Protein 5ONK (pdb70)

Radius of gyration: 15.56 Å; Cα contacts (8 Å, |Δi|>4): 445; chains: 1; bounding box: 35×33×41 Å

Sequence (202 aa):
EDVYQNFEELKNNEDPSDYGVVTKETGSPVLVLAIHGGGIEGGTSEVARELSKEYSMYLFEGLKSAGNSVLHITSTHFDEPRALKMTGNHEYVISSLHGYAEEDQQQIEVGGTDRVRAADLVEKLQHHAGFPAVLLNMDHPHAGVSPNNIANKSKTGLSIQIEMSTGFRKSLFGIFSLKSRAVTQQNERRRFYEFTEVMFRFLKNSYL

Solvent-accessible surface area: 9195 Å² total; per-residue (Å²): 163,32,83,18,96,55,9,102,67,0,112,106,90,22,81,101,81,38,23,16,31,46,65,85,98,68,59,18,69,2,0,0,2,0,1,3,0,1,33,26,20,8,0,0,1,13,1,0,100,19,0,13,134,114,25,0,5,0,0,0,14,0,67,44,131,82,43,15,91,46,0,48,0,43,13,54,80,2,51,0,83,118,0,77,151,11,0,34,71,2,59,44,0,0,3,2,12,9,51,97,60,133,90,75,56,0,39,0,1,1,36,8,71,126,51,0,27,34,0,9,104,88,0,97,168,39,59,6,48,4,77,56,17,91,112,140,80,99,163,6,7,46,34,116,90,10,1,6,15,79,21,127,60,22,64,1,0,16,0,35,0,0,22,9,0,15,97,26,0,11,60,93,68,38,73,184,16,8,52,120,36,47,40,148,62,0,100,91,1,2,72,13,1,30,141,7,1,148,97,19,23,192

Organism: Bacillus subtilis (strain 168) (NCBI:txid224308)

Foldseek 3Di:
DALDQEDVRVVVPDDVVQKDKDWDDDLAQEEEEEAQAQPRAFQSVQLQVVLSVPHIYIHIHGRDPDDSSNVDHAQLRYCDPVLLVVQASHNAYEYEEEDEDQDWEKEKAWDQVVLSVVLQVLCVVLPHHYDYDDDPDPPRHQDCSGSRQSYPHSTYMYIYTYPNNSVVQFPDRHSPGRNPGGDPVSVSVSVSVVVSVVVVRD

InterPro domains:
  IPR008585 Poly-gamma-glutamate hydrolase [PF05908] (55-242)
  IPR038128 Poly-gamma-glutamate hydrolase, zinc-binding motif superfamily [G3DSA:3.40.630.100] (49-252)

Secondary structure (DSSP, 8-state):
--S-SSHHHHHHHS-GGGEEEEEE----SEEEEEEEEETTSTTHHHHHHHHTTTSEEEEEEE--SS-GGGG---GGG---HHHHHHHHT-SEEEEEEEE--SS--EEEESS-HHHHHHHHHHHHHTT--EEE--TTSTT-S--TTSGGG-SSS-EEEEEEEEHHHHHTTBSS-STTTGGG-B-HHHHHHHHHHHHHHHHHT-

B-factor: mean 15.12, std 7.21, range [6.86, 57.54]

Nearest PDB structures (foldseek):
  5onl-assembly1_A  TM=1.003E+00  e=1.291E-43  Bacillus subtilis
  3a9l-assembly1_B  TM=9.552E-01  e=1.243E-21  Bacillus phage phiNIT1
  4zi6-assembly1_D  TM=4.775E-01  e=3.795E-03  Helicobacter pylori 26695
  6vm6-assembly6_F  TM=4.904E-01  e=5.588E+00  Acinetobacter sp. ATCC 27244
  6vm6-assembly4_D  TM=4.587E-01  e=4.922E+00  Acinetobacter sp. ATCC 27244

GO terms:
  GO:0016787 hydrolase activity (F, IDA)

Structure (mmCIF, N/CA/C/O backbone):
data_5ONK
#
_entry.id   5ONK
#
_cell.length_a   38.670
_cell.length_b   46.860
_cell.length_c   100.070
_cell.angle_alpha   90.00
_cell.angle_beta   90.00
_cell.angle_gamma   90.00
#
_symmetry.space_group_name_H-M   'P 21 21 21'
#
loop_
_entity.id
_entity.type
_entity.pdbx_description
1 polymer YndL
2 non-polymer 'ZINC ION'
3 non-polymer 'SULFATE ION'
4 non-polymer 'CITRATE ANION'
5 non-polymer IMIDAZOLE
6 water water
#
loop_
_atom_site.group_PDB
_atom_site.id
_atom_site.type_symbol
_atom_site.label_atom_id
_atom_site.label_alt_id
_atom_site.label_comp_id
_atom_site.label_asym_id
_atom_site.label_entity_id
_atom_site.label_seq_id
_atom_site.pdbx_PDB_ins_code
_atom_site.Cartn_x
_atom_site.Cartn_y
_atom_site.Cartn_z
_atom_site.occupancy
_atom_site.B_iso_or_equiv
_atom_site.auth_seq_id
_atom_site.auth_comp_id
_atom_site.auth_asym_id
_atom_site.auth_atom_id
_atom_site.pdbx_PDB_model_num
ATOM 1 N N . GLU A 1 6 ? -8.598 19.584 -21.270 1.00 35.05 6 GLU A N 1
ATOM 2 C CA . GLU A 1 6 ? -9.830 19.342 -22.096 1.00 32.25 6 GLU A CA 1
ATOM 3 C C . GLU A 1 6 ? -9.813 17.914 -22.703 1.00 28.99 6 GLU A C 1
ATOM 4 O O . GLU A 1 6 ? -8.765 17.393 -23.130 1.00 36.19 6 GLU A O 1
ATOM 6 N N . ASP A 1 7 ? -10.969 17.266 -22.696 1.00 19.82 7 ASP A N 1
ATOM 7 C CA . ASP A 1 7 ? -11.206 15.953 -23.352 1.00 15.70 7 ASP A CA 1
ATOM 8 C C . ASP A 1 7 ? -11.712 16.250 -24.736 1.00 16.09 7 ASP A C 1
ATOM 9 O O . ASP A 1 7 ? -12.397 17.300 -25.033 1.00 18.93 7 ASP A O 1
ATOM 14 N N . VAL A 1 8 ? -11.625 15.347 -25.642 1.00 13.70 8 VAL A N 1
ATOM 15 C CA . VAL A 1 8 ? -12.180 15.545 -26.950 1.00 14.70 8 VAL A CA 1
ATOM 16 C C . VAL A 1 8 ? -13.689 15.463 -26.980 1.00 15.19 8 VAL A C 1
ATOM 17 O O . VAL A 1 8 ? -14.375 16.237 -27.760 1.00 17.44 8 VAL A O 1
ATOM 21 N N . TYR A 1 9 ? -14.299 14.586 -26.193 1.00 12.07 9 TYR A N 1
ATOM 22 C CA . TYR A 1 9 ? -15.715 14.393 -26.117 1.00 12.15 9 TYR A CA 1
ATOM 23 C C . TYR A 1 9 ? -16.293 14.769 -24.809 1.00 11.48 9 TYR A C 1
ATOM 24 O O . TYR A 1 9 ? -15.670 14.498 -23.740 1.00 12.67 9 TYR A O 1
ATOM 33 N N . GLN A 1 10 ? -17.509 15.312 -24.799 1.00 12.13 10 GLN A N 1
ATOM 34 C CA . GLN A 1 10 ? -18.163 15.775 -23.556 1.00 12.54 10 GLN A CA 1
ATOM 35 C C . GLN A 1 10 ? -18.918 14.684 -22.852 1.00 11.61 10 GLN A C 1
ATOM 36 O O . GLN A 1 10 ? -19.227 14.842 -21.644 1.00 12.88 10 GLN A O 1
ATOM 42 N N . ASN A 1 11 ? -19.265 13.633 -23.563 1.00 10.84 11 ASN A N 1
ATOM 43 C CA . ASN A 1 11 ? -20.055 12.553 -22.971 1.00 10.82 11 ASN A CA 1
ATOM 44 C C . ASN A 1 11 ? -19.971 11.348 -23.877 1.00 10.38 11 ASN A C 1
ATOM 45 O O . ASN A 1 11 ? -19.365 11.398 -24.967 1.00 10.83 11 ASN A O 1
ATOM 50 N N . PHE A 1 12 ? -20.479 10.224 -23.427 1.00 9.68 12 PHE A N 1
ATOM 51 C CA . PHE A 1 12 ? -20.342 8.978 -24.152 1.00 10.13 12 PHE A CA 1
ATOM 52 C C . PHE A 1 12 ? -21.062 9.007 -25.483 1.00 10.85 12 PHE A C 1
ATOM 53 O O . PHE A 1 12 ? -20.560 8.443 -26.467 1.00 10.69 12 PHE A O 1
ATOM 61 N N . GLU A 1 13 ? -22.245 9.596 -25.522 1.00 10.64 13 GLU A N 1
ATOM 62 C CA . GLU A 1 13 ? -22.944 9.648 -26.791 1.00 11.62 13 GLU A CA 1
ATOM 63 C C . GLU A 1 13 ? -22.113 10.298 -27.854 1.00 10.95 13 GLU A C 1
ATOM 64 O O . GLU A 1 13 ? -22.124 9.833 -29.001 1.00 12.18 13 GLU A O 1
ATOM 70 N N . GLU A 1 14 ? -21.445 11.361 -27.525 1.00 10.61 14 GLU A N 1
ATOM 71 C CA . GLU A 1 14 ? -20.585 12.037 -28.494 1.00 10.85 14 GLU A CA 1
ATOM 72 C C . GLU A 1 14 ? -19.438 11.149 -28.947 1.00 10.86 14 GLU A C 1
ATOM 73 O O . GLU A 1 14 ? -19.170 11.049 -30.160 1.00 10.84 14 GLU A O 1
ATOM 79 N N . LEU A 1 15 ? -18.779 10.485 -28.003 1.00 10.47 15 LEU A N 1
ATOM 80 C CA . LEU A 1 15 ? -17.686 9.568 -28.367 1.00 9.84 15 LEU A CA 1
ATOM 81 C C . LEU A 1 15 ? -18.246 8.484 -29.304 1.00 9.91 15 LEU A C 1
ATOM 82 O O . LEU A 1 15 ? -17.630 8.228 -30.354 1.00 10.44 15 LEU A O 1
ATOM 87 N N . LYS A 1 16 ? -19.366 7.923 -28.988 1.00 10.14 16 LYS A N 1
ATOM 88 C CA . LYS A 1 16 ? -19.922 6.870 -29.784 1.00 11.53 16 LYS A CA 1
ATOM 89 C C . LYS A 1 16 ? -20.255 7.284 -31.194 1.00 11.51 16 LYS A C 1
ATOM 90 O O . LYS A 1 16 ? -20.081 6.539 -32.166 1.00 12.29 16 LYS A O 1
ATOM 96 N N . ASN A 1 17 ? -20.738 8.518 -31.346 1.00 12.25 17 ASN A N 1
ATOM 97 C CA . ASN A 1 17 ? -21.046 9.035 -32.662 1.00 12.33 17 ASN A CA 1
ATOM 98 C C . ASN A 1 17 ? -19.871 9.454 -33.417 1.00 12.96 17 ASN A C 1
ATOM 99 O O . ASN A 1 17 ? -20.051 9.715 -34.693 1.00 16.09 17 ASN A O 1
ATOM 104 N N . ASN A 1 18 ? -18.701 9.581 -32.896 1.00 12.03 18 ASN A N 1
ATOM 105 C CA . ASN A 1 18 ? -17.496 10.008 -33.572 1.00 13.05 18 ASN A CA 1
ATOM 106 C C . ASN A 1 18 ? -16.465 8.884 -33.859 1.00 13.66 18 ASN A C 1
ATOM 107 O O . ASN A 1 18 ? -15.460 9.182 -34.518 1.00 16.93 18 ASN A O 1
ATOM 112 N N . GLU A 1 19 ? -16.494 7.844 -33.093 1.00 11.53 19 GLU A N 1
ATOM 113 C CA . GLU A 1 19 ? -15.465 6.797 -33.113 1.00 11.64 19 GLU A CA 1
ATOM 114 C C . GLU A 1 19 ? -16.009 5.505 -33.644 1.00 11.97 19 GLU A C 1
ATOM 115 O O . GLU A 1 19 ? -17.129 5.160 -33.422 1.00 12.86 19 GLU A O 1
ATOM 121 N N . ASP A 1 20 ? -15.148 4.791 -34.363 1.00 11.54 20 ASP A N 1
ATOM 122 C CA . ASP A 1 20 ? -15.515 3.439 -34.832 1.00 13.71 20 ASP A CA 1
ATOM 123 C C . ASP A 1 20 ? -15.690 2.515 -33.619 1.00 12.03 20 ASP A C 1
ATOM 124 O O . ASP A 1 20 ? -14.851 2.539 -32.689 1.00 11.67 20 ASP A O 1
ATOM 129 N N . PRO A 1 21 ? -16.781 1.776 -33.551 1.00 12.33 21 PRO A N 1
ATOM 130 C CA . PRO A 1 21 ? -16.938 0.928 -32.388 1.00 13.44 21 PRO A CA 1
ATOM 131 C C . PRO A 1 21 ? -15.890 -0.117 -32.160 1.00 13.42 21 PRO A C 1
ATOM 132 O O . PRO A 1 21 ? -15.775 -0.621 -30.991 1.00 14.73 21 PRO A O 1
ATOM 136 N N . SER A 1 22 ? -15.126 -0.483 -33.124 1.00 12.76 22 SER A N 1
ATOM 137 C CA . SER A 1 22 ? -14.020 -1.359 -32.900 1.00 13.46 22 SER A CA 1
ATOM 138 C C . SER A 1 22 ? -12.807 -0.718 -32.179 1.00 11.88 22 SER A C 1
ATOM 139 O O . SER A 1 22 ? -11.925 -1.446 -31.723 1.00 13.92 22 SER A O 1
ATOM 142 N N . ASP A 1 23 ? -12.814 0.616 -32.017 1.00 11.52 23 ASP A N 1
ATOM 143 C CA . ASP A 1 23 ? -11.747 1.345 -31.360 1.00 10.87 23 ASP A CA 1
ATOM 144 C C . ASP A 1 23 ? -11.901 1.459 -29.822 1.00 9.46 23 ASP A C 1
ATOM 145 O O . ASP A 1 23 ? -10.999 2.012 -29.229 1.00 10.07 23 ASP A O 1
ATOM 150 N N . TYR A 1 24 ? -12.961 0.947 -29.272 1.00 9.27 24 TYR A N 1
ATOM 151 C CA . TYR A 1 24 ? -13.168 0.949 -27.817 1.00 8.87 24 TYR A CA 1
ATOM 152 C C . TYR A 1 24 ? -13.991 -0.207 -27.437 1.00 9.84 24 TYR A C 1
ATOM 153 O O . TYR A 1 24 ? -14.703 -0.808 -28.278 1.00 10.92 24 TYR A O 1
ATOM 162 N N . GLY A 1 25 ? -14.000 -0.568 -26.137 1.00 9.19 25 GLY A N 1
ATOM 163 C CA . GLY A 1 25 ? -14.839 -1.664 -25.693 1.00 10.71 25 GLY A CA 1
ATOM 164 C C . GLY A 1 25 ? -15.365 -1.413 -24.306 1.00 8.63 25 GLY A C 1
ATOM 165 O O . GLY A 1 25 ? -14.581 -0.986 -23.434 1.00 10.99 25 GLY A O 1
ATOM 166 N N . VAL A 1 26 ? -16.592 -1.772 -24.071 1.00 9.07 26 VAL A N 1
ATOM 167 C CA . VAL A 1 26 ? -17.207 -1.786 -22.745 1.00 8.99 26 VAL A CA 1
ATOM 168 C C . VAL A 1 26 ? -17.287 -3.164 -22.247 1.00 9.28 26 VAL A C 1
ATOM 169 O O . VAL A 1 26 ? -17.804 -4.053 -23.038 1.00 10.85 26 VAL A O 1
ATOM 173 N N . VAL A 1 27 ? -16.785 -3.495 -21.087 1.00 8.17 27 VAL A N 1
ATOM 174 C CA . VAL A 1 27 ? -16.720 -4.824 -20.557 1.00 9.61 27 VAL A CA 1
ATOM 175 C C . VAL A 1 27 ? -17.262 -4.799 -19.180 1.00 9.35 27 VAL A C 1
ATOM 176 O O . VAL A 1 27 ? -16.842 -4.015 -18.312 1.00 11.10 27 VAL A O 1
ATOM 180 N N . THR A 1 28 ? -18.181 -5.728 -18.865 1.00 9.88 28 THR A N 1
ATOM 181 C CA . THR A 1 28 ? -18.771 -5.797 -17.544 1.00 10.45 28 THR A CA 1
ATOM 182 C C . THR A 1 28 ? -18.661 -7.157 -16.933 1.00 9.87 28 THR A C 1
ATOM 183 O O . THR A 1 28 ? -18.667 -8.174 -17.692 1.00 11.40 28 THR A O 1
ATOM 187 N N . LYS A 1 29 ? -18.626 -7.265 -15.606 1.00 9.28 29 LYS A N 1
ATOM 188 C CA . LYS A 1 29 ? -18.794 -8.544 -14.894 1.00 9.84 29 LYS A CA 1
ATOM 189 C C . LYS A 1 29 ? -19.646 -8.223 -13.729 1.00 10.03 29 LYS A C 1
ATOM 190 O O . LYS A 1 29 ? -19.268 -7.432 -12.822 1.00 11.25 29 LYS A O 1
ATOM 196 N N . GLU A 1 30 ? -20.870 -8.754 -13.695 1.00 12.09 30 GLU A N 1
ATOM 197 C CA . GLU A 1 30 ? -21.846 -8.534 -12.624 1.00 13.25 30 GLU A CA 1
ATOM 198 C C . GLU A 1 30 ? -21.979 -9.729 -11.787 1.00 15.00 30 GLU A C 1
ATOM 199 O O . GLU A 1 30 ? -22.417 -10.817 -12.319 1.00 16.54 30 GLU A O 1
ATOM 205 N N . THR A 1 31 ? -21.589 -9.650 -10.544 1.00 15.65 31 THR A N 1
ATOM 206 C CA . THR A 1 31 ? -21.617 -10.800 -9.581 1.00 16.39 31 THR A CA 1
ATOM 207 C C . THR A 1 31 ? -22.461 -10.575 -8.380 1.00 18.73 31 THR A C 1
ATOM 208 O O . THR A 1 31 ? -22.520 -11.519 -7.504 1.00 21.78 31 THR A O 1
ATOM 212 N N . GLY A 1 32 ? -23.050 -9.430 -8.235 1.00 17.33 32 GLY A N 1
ATOM 213 C CA . GLY A 1 32 ? -23.773 -9.140 -6.997 1.00 19.73 32 GLY A CA 1
ATOM 214 C C . GLY A 1 32 ? -22.910 -8.789 -5.797 1.00 20.90 32 GLY A C 1
ATOM 215 O O . GLY A 1 32 ? -23.480 -8.471 -4.761 1.00 22.40 32 GLY A O 1
ATOM 216 N N . SER A 1 33 ? -21.576 -8.708 -5.906 1.00 17.42 33 SER A N 1
ATOM 217 C CA . SER A 1 33 ? -20.742 -8.197 -4.818 1.00 17.46 33 SER A CA 1
ATOM 218 C C . SER A 1 33 ? -21.119 -6.788 -4.409 1.00 15.81 33 SER A C 1
ATOM 219 O O . SER A 1 33 ? -21.339 -5.968 -5.290 1.00 15.82 33 SER A O 1
ATOM 222 N N . PRO A 1 34 ? -21.045 -6.396 -3.155 1.00 15.18 34 PRO A N 1
ATOM 223 C CA . PRO A 1 34 ? -21.355 -4.984 -2.815 1.00 15.00 34 PRO A CA 1
ATOM 224 C C . PRO A 1 34 ? -20.366 -4.050 -3.551 1.00 13.13 34 PRO A C 1
ATOM 225 O O . PRO A 1 34 ? -20.768 -2.950 -3.946 1.00 14.02 34 PRO A O 1
ATOM 229 N N . VAL A 1 35 ? -19.119 -4.390 -3.627 1.00 12.83 35 VAL A N 1
ATOM 230 C CA . VAL A 1 35 ? -18.116 -3.570 -4.263 1.00 13.39 35 VAL A CA 1
ATOM 231 C C . VAL A 1 35 ? -18.013 -3.720 -5.787 1.00 11.56 35 VAL A C 1
ATOM 232 O O . VAL A 1 35 ? -18.128 -4.867 -6.279 1.00 13.45 35 VAL A O 1
ATOM 236 N N . LEU A 1 36 ? -17.920 -2.584 -6.482 1.00 10.37 36 LEU A N 1
ATOM 237 C CA . LEU A 1 36 ? -17.675 -2.542 -7.921 1.00 9.38 36 LEU A CA 1
ATOM 238 C C . LEU A 1 36 ? -16.260 -2.000 -8.147 1.00 8.52 36 LEU A C 1
ATOM 239 O O . LEU A 1 36 ? -15.939 -0.923 -7.600 1.00 9.70 36 LEU A O 1
ATOM 244 N N . VAL A 1 37 ? -15.495 -2.662 -8.964 1.00 8.33 37 VAL A N 1
ATOM 245 C CA . VAL A 1 37 ? -14.226 -2.175 -9.478 1.00 8.60 37 VAL A CA 1
ATOM 246 C C . VAL A 1 37 ? -14.458 -1.477 -10.792 1.00 7.89 37 VAL A C 1
ATOM 247 O O . VAL A 1 37 ? -15.019 -2.104 -11.743 1.00 9.29 37 VAL A O 1
ATOM 251 N N . LEU A 1 38 ? -14.105 -0.230 -10.890 1.00 7.93 38 LEU A N 1
ATOM 252 C CA . LEU A 1 38 ? -14.405 0.638 -12.049 1.00 9.09 38 LEU A CA 1
ATOM 253 C C . LEU A 1 38 ? -13.174 1.095 -12.685 1.00 8.94 38 LEU A C 1
ATOM 254 O O . LEU A 1 38 ? -12.290 1.677 -11.998 1.00 12.59 38 LEU A O 1
ATOM 259 N N . ALA A 1 39 ? -13.027 0.915 -13.989 1.00 8.59 39 ALA A N 1
ATOM 260 C CA . ALA A 1 39 ? -11.828 1.378 -14.757 1.00 9.21 39 ALA A CA 1
ATOM 261 C C . ALA A 1 39 ? -12.384 1.983 -16.017 1.00 7.47 39 ALA A C 1
ATOM 262 O O . ALA A 1 39 ? -12.632 1.274 -17.029 1.00 9.15 39 ALA A O 1
ATOM 264 N N . ILE A 1 40 ? -12.606 3.287 -16.037 1.00 7.24 40 ILE A N 1
ATOM 265 C CA . ILE A 1 40 ? -13.216 3.991 -17.158 1.00 7.23 40 ILE A CA 1
ATOM 266 C C . ILE A 1 40 ? -12.244 4.453 -18.219 1.00 6.86 40 ILE A C 1
ATOM 267 O O . ILE A 1 40 ? -12.630 4.956 -19.265 1.00 7.47 40 ILE A O 1
ATOM 272 N N . HIS A 1 41 ? -10.953 4.285 -17.904 1.00 7.39 41 HIS A N 1
ATOM 273 C CA . HIS A 1 41 ? -9.822 4.709 -18.766 1.00 7.66 41 HIS A CA 1
ATOM 274 C C . HIS A 1 41 ? -8.896 3.561 -19.029 1.00 7.33 41 HIS A C 1
ATOM 275 O O . HIS A 1 41 ? -7.668 3.693 -18.960 1.00 7.91 41 HIS A O 1
ATOM 282 N N . GLY A 1 42 ? -9.462 2.421 -19.358 1.00 7.68 42 GLY A N 1
ATOM 283 C CA . GLY A 1 42 ? -8.662 1.240 -19.661 1.00 8.14 42 GLY A CA 1
ATOM 284 C C . GLY A 1 42 ? -8.114 1.265 -21.058 1.00 7.63 42 GLY A C 1
ATOM 285 O O . GLY A 1 42 ? -8.080 2.172 -21.808 1.00 8.36 42 GLY A O 1
ATOM 286 N N . GLY A 1 43 ? -7.581 0.044 -21.387 1.00 8.94 43 GLY A N 1
ATOM 287 C CA . GLY A 1 43 ? -6.880 -0.148 -22.655 1.00 9.21 43 GLY A CA 1
ATOM 288 C C . GLY A 1 43 ? -5.697 0.793 -22.744 1.00 9.49 43 GLY A C 1
ATOM 289 O O . GLY A 1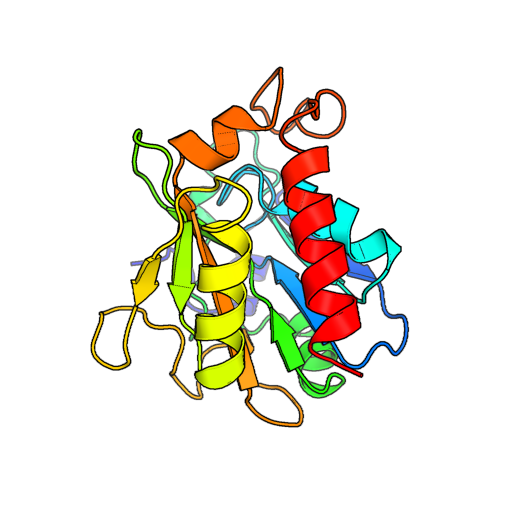 43 ? -4.953 0.978 -21.753 1.00 10.77 43 GLY A O 1
ATOM 290 N N . GLY A 1 44 ? -5.520 1.458 -23.865 1.00 9.57 44 GLY A N 1
ATOM 291 C CA . GLY A 1 44 ? -4.480 2.331 -24.066 1.00 10.50 44 GLY A CA 1
ATOM 292 C C . GLY A 1 44 ? -4.662 3.724 -23.523 1.00 10.17 44 GLY A C 1
ATOM 293 O O . GLY A 1 44 ? -3.824 4.601 -23.736 1.00 11.86 44 GLY A O 1
ATOM 294 N N . ILE A 1 45 ? -5.795 4.032 -22.855 1.00 8.75 45 ILE A N 1
ATOM 295 C CA . ILE A 1 45 ? -6.002 5.318 -22.275 1.00 8.64 45 ILE A CA 1
ATOM 296 C C . ILE A 1 45 ? -5.092 5.497 -21.065 1.00 8.43 45 ILE A C 1
ATOM 297 O O . ILE A 1 45 ? -4.197 6.411 -21.097 1.00 10.94 45 ILE A O 1
ATOM 302 N N . GLU A 1 46 ? -5.253 4.707 -20.045 1.00 8.31 46 GLU A N 1
ATOM 303 C CA . GLU A 1 46 ? -4.343 4.644 -18.861 1.00 8.40 46 GLU A CA 1
ATOM 304 C C . GLU A 1 46 ? -3.923 3.230 -18.728 1.00 7.92 46 GLU A C 1
ATOM 305 O O . GLU A 1 46 ? -4.505 2.380 -18.077 1.00 8.75 46 GLU A O 1
ATOM 311 N N . GLY A 1 47 ? -2.787 2.934 -19.414 1.00 8.65 47 GLY A N 1
ATOM 312 C CA . GLY A 1 47 ? -2.323 1.554 -19.582 1.00 9.23 47 GLY A CA 1
ATOM 313 C C . GLY A 1 47 ? -2.069 0.842 -18.304 1.00 8.87 47 GLY A C 1
ATOM 314 O O . GLY A 1 47 ? -1.401 1.398 -17.363 1.00 9.11 47 GLY A O 1
ATOM 315 N N . GLY A 1 48 ? -2.540 -0.385 -18.147 1.00 8.80 48 GLY A N 1
ATOM 316 C CA . GLY A 1 48 ? -2.416 -1.171 -17.010 1.00 9.10 48 GLY A CA 1
ATOM 317 C C . GLY A 1 48 ? -3.664 -1.252 -16.140 1.00 8.28 48 GLY A C 1
ATOM 318 O O . GLY A 1 48 ? -3.865 -2.154 -15.401 1.00 9.27 48 GLY A O 1
ATOM 319 N N . THR A 1 49 ? -4.537 -0.216 -16.319 1.00 8.61 49 THR A N 1
ATOM 320 C CA . THR A 1 49 ? -5.768 -0.255 -15.540 1.00 8.29 49 THR A CA 1
ATOM 321 C C . THR A 1 49 ? -6.721 -1.371 -16.020 1.00 8.67 49 THR A C 1
ATOM 322 O O . THR A 1 49 ? -7.373 -1.929 -15.155 1.00 9.19 49 THR A O 1
ATOM 326 N N . SER A 1 50 ? -6.696 -1.724 -17.303 1.00 8.94 50 SER A N 1
ATOM 327 C CA . SER A 1 50 ? -7.501 -2.916 -17.721 1.00 9.16 50 SER A CA 1
ATOM 328 C C . SER A 1 50 ? -7.040 -4.202 -17.000 1.00 9.17 50 SER A C 1
ATOM 329 O O . SER A 1 50 ? -7.829 -5.003 -16.584 1.00 10.36 50 SER A O 1
ATOM 332 N N . GLU A 1 51 ? -5.697 -4.357 -16.898 1.00 9.74 51 GLU A N 1
ATOM 333 C CA . GLU A 1 51 ? -5.181 -5.630 -16.320 1.00 9.04 51 GLU A CA 1
ATOM 334 C C . GLU A 1 51 ? -5.429 -5.723 -14.852 1.00 9.04 51 GLU A C 1
ATOM 335 O O . GLU A 1 51 ? -5.821 -6.771 -14.328 1.00 9.77 51 GLU A O 1
ATOM 341 N N . VAL A 1 52 ? -5.290 -4.609 -14.093 1.00 9.54 52 VAL A N 1
ATOM 342 C CA . VAL A 1 52 ? -5.601 -4.605 -12.723 1.00 9.36 52 VAL A CA 1
ATOM 343 C C . VAL A 1 52 ? -7.098 -4.890 -12.499 1.00 9.38 52 VAL A C 1
ATOM 344 O O . VAL A 1 52 ? -7.464 -5.686 -11.670 1.00 10.66 52 VAL A O 1
ATOM 348 N N . ALA A 1 53 ? -7.949 -4.241 -13.260 1.00 9.32 53 ALA A N 1
ATOM 349 C CA . ALA A 1 53 ? -9.403 -4.422 -13.176 1.00 10.23 53 ALA A CA 1
ATOM 350 C C . ALA A 1 53 ? -9.750 -5.908 -13.431 1.00 9.80 53 ALA A C 1
ATOM 351 O O . ALA A 1 53 ? -10.551 -6.497 -12.702 1.00 10.58 53 ALA A O 1
ATOM 353 N N . ARG A 1 54 ? -9.227 -6.471 -14.507 1.00 10.72 54 ARG A N 1
ATOM 354 C CA . ARG A 1 54 ? -9.550 -7.876 -14.856 1.00 10.96 54 ARG A CA 1
ATOM 355 C C . ARG A 1 54 ? -9.084 -8.806 -13.792 1.00 10.55 54 ARG A C 1
ATOM 356 O O . ARG A 1 54 ? -9.811 -9.781 -13.478 1.00 12.35 54 ARG A O 1
ATOM 364 N N . GLU A 1 55 ? -7.946 -8.591 -13.191 1.00 10.08 55 GLU A N 1
ATOM 365 C CA . GLU A 1 55 ? -7.544 -9.472 -12.133 1.00 10.65 55 GLU A CA 1
ATOM 366 C C . GLU A 1 55 ? -8.461 -9.398 -10.919 1.00 11.34 55 GLU A C 1
ATOM 367 O O . GLU A 1 55 ? -8.937 -10.386 -10.366 1.00 12.24 55 GLU A O 1
ATOM 373 N N . LEU A 1 56 ? -8.826 -8.177 -10.476 1.00 10.84 56 LEU A N 1
ATOM 374 C CA . LEU A 1 56 ? -9.741 -8.004 -9.385 1.00 10.84 56 LEU A CA 1
ATOM 375 C C . LEU A 1 56 ? -11.141 -8.553 -9.667 1.00 10.71 56 LEU A C 1
ATOM 376 O O . LEU A 1 56 ? -11.827 -8.958 -8.722 1.00 11.79 56 LEU A O 1
ATOM 381 N N . SER A 1 57 ? -11.526 -8.575 -10.964 1.00 11.41 57 SER A N 1
ATOM 382 C CA . SER A 1 57 ? -12.830 -9.148 -11.316 1.00 11.15 57 SER A CA 1
ATOM 383 C C . SER A 1 57 ? -12.913 -10.640 -11.019 1.00 12.95 57 SER A C 1
ATOM 384 O O . SER A 1 57 ? -14.023 -11.216 -11.042 1.00 13.80 57 SER A O 1
ATOM 387 N N . LYS A 1 58 ? -11.824 -11.283 -10.672 1.00 13.50 58 LYS A N 1
ATOM 388 C CA . LYS A 1 58 ? -11.904 -12.673 -10.192 1.00 15.11 58 LYS A CA 1
ATOM 389 C C . LYS A 1 58 ? -12.695 -12.769 -8.933 1.00 17.02 58 LYS A C 1
ATOM 390 O O . LYS A 1 58 ? -13.239 -13.917 -8.599 1.00 20.65 58 LYS A O 1
ATOM 396 N N . GLU A 1 59 ? -12.788 -11.749 -8.096 1.00 15.01 59 GLU A N 1
ATOM 397 C CA . GLU A 1 59 ? -13.581 -11.803 -6.910 1.00 16.97 59 GLU A CA 1
ATOM 398 C C . GLU A 1 59 ? -14.663 -10.748 -6.848 1.00 14.42 59 GLU A C 1
ATOM 399 O O . GLU A 1 59 ? -15.550 -10.825 -5.981 1.00 16.73 59 GLU A O 1
ATOM 405 N N . TYR A 1 60 ? -14.656 -9.722 -7.735 1.00 12.58 60 TYR A N 1
ATOM 406 C CA . TYR A 1 60 ? -15.569 -8.590 -7.614 1.00 12.25 60 TYR A CA 1
ATOM 407 C C . TYR A 1 60 ? -16.168 -8.214 -8.932 1.00 10.46 60 TYR A C 1
ATOM 408 O O . TYR A 1 60 ? -15.602 -8.459 -10.000 1.00 11.86 60 TYR A O 1
ATOM 417 N N . SER A 1 61 ? -17.350 -7.630 -8.877 1.00 11.10 61 SER A N 1
ATOM 418 C CA . SER A 1 61 ? -17.953 -7.015 -10.060 1.00 9.87 61 SER A CA 1
ATOM 419 C C . SER A 1 61 ? -17.029 -5.912 -10.637 1.00 9.12 61 SER A C 1
ATOM 420 O O . SER A 1 61 ? -16.271 -5.305 -9.911 1.00 9.65 61 SER A O 1
ATOM 423 N N . MET A 1 62 ? -17.124 -5.802 -11.955 1.00 9.14 62 MET A N 1
ATOM 424 C CA . MET A 1 62 ? -16.210 -4.889 -12.709 1.00 9.09 62 MET A CA 1
ATOM 425 C C . MET A 1 62 ? -16.920 -4.190 -13.791 1.00 8.39 62 MET A C 1
ATOM 426 O O . MET A 1 62 ? -17.747 -4.773 -14.531 1.00 9.15 62 MET A O 1
ATOM 431 N N . TYR A 1 63 ? -16.574 -2.918 -13.977 1.00 8.37 63 TYR A N 1
ATOM 432 C CA . TYR A 1 63 ? -16.908 -2.151 -15.199 1.00 7.89 63 TYR A CA 1
ATOM 433 C C . TYR A 1 63 ? -15.606 -1.663 -15.788 1.00 7.70 63 TYR A C 1
ATOM 434 O O . TYR A 1 63 ? -14.811 -1.031 -15.076 1.00 8.81 63 TYR A O 1
ATOM 443 N N . LEU A 1 64 ? -15.417 -1.926 -17.066 1.00 7.54 64 LEU A N 1
ATOM 444 C CA . LEU A 1 64 ? -14.241 -1.500 -17.778 1.00 8.27 64 LEU A CA 1
ATOM 445 C C . LEU A 1 64 ? -14.586 -0.819 -19.075 1.00 7.91 64 LEU A C 1
ATOM 446 O O . LEU A 1 64 ? -15.416 -1.362 -19.857 1.00 9.82 64 LEU A O 1
ATOM 451 N N . PHE A 1 65 ? -14.066 0.376 -19.352 1.00 7.25 65 PHE A N 1
ATOM 452 C CA . PHE A 1 65 ? -14.140 1.011 -20.668 1.00 7.81 65 PHE A CA 1
ATOM 453 C C . PHE A 1 65 ? -12.723 1.062 -21.157 1.00 7.86 65 PHE A C 1
ATOM 454 O O . PHE A 1 65 ? -11.853 1.628 -20.471 1.00 9.20 65 PHE A O 1
ATOM 462 N N . GLU A 1 66 ? -12.454 0.480 -22.319 1.00 7.61 66 GLU A N 1
ATOM 463 C CA . GLU A 1 66 ? -11.089 0.369 -22.820 1.00 9.38 66 GLU A CA 1
ATOM 464 C C . GLU A 1 66 ? -10.886 1.057 -24.148 1.00 8.37 66 GLU A C 1
ATOM 465 O O . GLU A 1 66 ? -11.717 0.881 -25.076 1.00 9.38 66 GLU A O 1
ATOM 471 N N . GLY A 1 67 ? -9.803 1.824 -24.276 1.00 8.25 67 GLY A N 1
ATOM 472 C CA . GLY A 1 67 ? -9.407 2.368 -25.579 1.00 7.88 67 GLY A CA 1
ATOM 473 C C . GLY A 1 67 ? -8.536 1.327 -26.298 1.00 8.96 67 GLY A C 1
ATOM 474 O O . GLY A 1 67 ? -7.567 0.860 -25.769 1.00 9.58 67 GLY A O 1
ATOM 475 N N . LEU A 1 68 ? -8.966 0.997 -27.540 1.00 8.96 68 LEU A N 1
ATOM 476 C CA . LEU A 1 68 ? -8.367 -0.133 -28.287 1.00 9.91 68 LEU A CA 1
ATOM 477 C C . LEU A 1 68 ? -7.714 0.393 -29.536 1.00 11.61 68 LEU A C 1
ATOM 478 O O . LEU A 1 68 ? -7.431 -0.447 -30.465 1.00 13.35 68 LEU A O 1
ATOM 483 N N . LYS A 1 69 ? -7.443 1.638 -29.704 1.00 12.33 69 LYS A N 1
ATOM 484 C CA . LYS A 1 69 ? -6.701 2.161 -30.908 1.00 15.75 69 LYS A CA 1
ATOM 485 C C . LYS A 1 69 ? -5.267 1.765 -30.784 1.00 14.65 69 LYS A C 1
ATOM 486 O O . LYS A 1 69 ? -4.698 1.573 -29.861 1.00 17.35 69 LYS A O 1
ATOM 492 N N . SER A 1 70 ? -4.644 1.597 -32.015 1.00 26.14 70 SER A N 1
ATOM 493 C CA . SER A 1 70 ? -3.151 1.378 -32.132 1.00 29.20 70 SER A CA 1
ATOM 494 C C . SER A 1 70 ? -2.364 2.614 -31.626 1.00 28.20 70 SER A C 1
ATOM 495 O O . SER A 1 70 ? -1.269 2.473 -31.039 1.00 32.03 70 SER A O 1
ATOM 498 N N . ALA A 1 71 ? -3.000 3.781 -31.775 1.00 26.54 71 ALA A N 1
ATOM 499 C CA . ALA A 1 71 ? -2.453 5.096 -31.310 1.00 21.29 71 ALA A CA 1
ATOM 500 C C . ALA A 1 71 ? -3.633 6.090 -31.180 1.00 17.08 71 ALA A C 1
ATOM 501 O O . ALA A 1 71 ? -4.684 5.983 -31.805 1.00 20.18 71 ALA A O 1
ATOM 503 N N . GLY A 1 72 ? -3.408 7.100 -30.363 1.00 16.78 72 GLY A N 1
ATOM 504 C CA . GLY A 1 72 ? -4.336 8.122 -30.192 1.00 15.06 72 GLY A CA 1
ATOM 505 C C . GLY A 1 72 ? -5.471 7.866 -29.190 1.00 11.55 72 GLY A C 1
ATOM 506 O O . GLY A 1 72 ? -6.479 8.481 -29.272 1.00 12.34 72 GLY A O 1
ATOM 507 N N . ASN A 1 73 ? -5.260 6.907 -28.267 1.00 11.45 73 ASN A N 1
ATOM 508 C CA . ASN A 1 73 ? -6.343 6.600 -27.301 1.00 9.99 73 ASN A CA 1
ATOM 509 C C . ASN A 1 73 ? -6.650 7.719 -26.365 1.00 10.35 73 ASN A C 1
ATOM 510 O O . ASN A 1 73 ? -7.710 7.684 -25.722 1.00 9.87 73 ASN A O 1
ATOM 515 N N . SER A 1 74 ? -5.814 8.775 -26.251 1.00 10.53 74 SER A N 1
ATOM 516 C CA . SER A 1 74 ? -6.136 9.892 -25.374 1.00 11.30 74 SER A CA 1
ATOM 517 C C . SER A 1 74 ? -7.429 10.576 -25.760 1.00 11.22 74 SER A C 1
ATOM 518 O O . SER A 1 74 ? -8.086 11.190 -24.934 1.00 11.36 74 SER A O 1
ATOM 521 N N . VAL A 1 75 ? -7.815 10.492 -27.050 1.00 10.71 75 VAL A N 1
ATOM 522 C CA . VAL A 1 75 ? -9.046 11.082 -27.482 1.00 11.99 75 VAL A CA 1
ATOM 523 C C . VAL A 1 75 ? -10.272 10.420 -26.874 1.00 10.15 75 VAL A C 1
ATOM 524 O O . VAL A 1 75 ? -11.353 10.939 -26.894 1.00 10.79 75 VAL A O 1
ATOM 528 N N . LEU A 1 76 ? -10.090 9.176 -26.344 1.00 9.10 76 LEU A N 1
ATOM 529 C CA . LEU A 1 76 ? -11.177 8.413 -25.759 1.00 8.62 76 LEU A CA 1
ATOM 530 C C . LEU A 1 76 ? -11.343 8.626 -24.285 1.00 9.23 76 LEU A C 1
ATOM 531 O O . LEU A 1 76 ? -12.242 8.030 -23.666 1.00 9.67 76 LEU A O 1
ATOM 536 N N . HIS A 1 77 ? -10.498 9.432 -23.674 1.00 9.49 77 HIS A N 1
ATOM 537 C CA . HIS A 1 77 ? -10.617 9.777 -22.251 1.00 8.79 77 HIS A CA 1
ATOM 538 C C . HIS A 1 77 ? -11.780 10.717 -22.011 1.00 8.91 77 HIS A C 1
ATOM 539 O O . HIS A 1 77 ? -11.720 11.871 -22.532 1.00 10.38 77 HIS A O 1
ATOM 546 N N . ILE A 1 78 ? -12.759 10.312 -21.254 1.00 8.82 78 ILE A N 1
ATOM 547 C CA . ILE A 1 78 ? -13.851 11.170 -20.751 1.00 8.93 78 ILE A CA 1
ATOM 548 C C . ILE A 1 78 ? -13.654 11.278 -19.285 1.00 8.90 78 ILE A C 1
ATOM 549 O O . ILE A 1 78 ? -13.707 10.243 -18.576 1.00 8.96 78 ILE A O 1
ATOM 554 N N . THR A 1 79 ? -13.425 12.479 -18.729 1.00 9.43 79 THR A N 1
ATOM 555 C CA . THR A 1 79 ? -13.194 12.653 -17.346 1.00 9.79 79 THR A CA 1
ATOM 556 C C . THR A 1 79 ? -14.364 12.098 -16.521 1.00 8.43 79 THR A C 1
ATOM 557 O O . THR A 1 79 ? -15.475 12.112 -16.954 1.00 8.74 79 THR A O 1
ATOM 561 N N . SER A 1 80 ? -14.046 11.672 -15.277 1.00 8.62 80 SER A N 1
ATOM 562 C CA . SER A 1 80 ? -15.012 10.994 -14.464 1.00 8.40 80 SER A CA 1
ATOM 563 C C . SER A 1 80 ? -16.339 11.725 -14.249 1.00 8.74 80 SER A C 1
ATOM 564 O O . SER A 1 80 ? -17.405 11.111 -14.203 1.00 8.79 80 SER A O 1
ATOM 567 N N . THR A 1 81 ? -16.259 13.076 -14.077 1.00 9.17 81 THR A N 1
ATOM 568 C CA . THR A 1 81 ? -17.480 13.856 -13.851 1.00 8.96 81 THR A CA 1
ATOM 569 C C . THR A 1 81 ? -18.333 14.030 -15.093 1.00 9.99 81 THR A C 1
ATOM 570 O O . THR A 1 81 ? -19.452 14.517 -14.977 1.00 11.46 81 THR A O 1
ATOM 574 N N . HIS A 1 82 ? -17.849 13.590 -16.282 1.00 9.29 82 HIS A N 1
ATOM 575 C CA . HIS A 1 82 ? -18.618 13.572 -17.514 1.00 8.79 82 HIS A CA 1
ATOM 576 C C . HIS A 1 82 ? -18.922 12.169 -17.987 1.00 9.17 82 HIS A C 1
ATOM 577 O O . HIS A 1 82 ? -19.644 11.991 -18.976 1.00 10.84 82 HIS A O 1
ATOM 584 N N . PHE A 1 83 ? -18.366 11.145 -17.353 1.00 9.07 83 PHE A N 1
ATOM 585 C CA . PHE A 1 83 ? -18.475 9.781 -17.892 1.00 8.79 83 PHE A CA 1
ATOM 586 C C . PHE A 1 83 ? -19.829 9.212 -17.579 1.00 8.73 83 PHE A C 1
ATOM 587 O O . PHE A 1 83 ? -20.182 8.955 -16.425 1.00 10.21 83 PHE A O 1
ATOM 595 N N . ASP A 1 84 ? -20.634 8.952 -18.621 1.00 9.43 84 ASP A N 1
ATOM 596 C CA . ASP A 1 84 ? -22.027 8.611 -18.530 1.00 9.12 84 ASP A CA 1
ATOM 597 C C . ASP A 1 84 ? -22.386 7.455 -19.406 1.00 9.40 84 ASP A C 1
ATOM 598 O O . ASP A 1 84 ? -23.582 7.330 -19.795 1.00 10.49 84 ASP A O 1
ATOM 603 N N . GLU A 1 85 ? -21.483 6.589 -19.776 1.00 8.70 85 GLU A N 1
ATOM 604 C CA . GLU A 1 85 ? -21.821 5.464 -20.644 1.00 9.33 85 GLU A CA 1
ATOM 605 C C . GLU A 1 85 ? -22.927 4.680 -19.938 1.00 9.50 85 GLU A C 1
ATOM 606 O O . GLU A 1 85 ? -22.850 4.468 -18.730 1.00 9.34 85 GLU A O 1
ATOM 612 N N . PRO A 1 86 ? -23.970 4.231 -20.671 1.00 9.42 86 PRO A N 1
ATOM 613 C CA . PRO A 1 86 ? -25.130 3.662 -19.983 1.00 10.04 86 PRO A CA 1
ATOM 614 C C . PRO A 1 86 ? -24.877 2.420 -19.155 1.00 9.93 86 PRO A C 1
ATOM 615 O O . PRO A 1 86 ? -25.457 2.327 -18.049 1.00 10.32 86 PRO A O 1
ATOM 619 N N . ARG A 1 87 ? -24.009 1.540 -19.538 1.00 9.22 87 ARG A N 1
ATOM 620 C CA . ARG A 1 87 ? -23.746 0.380 -18.745 1.00 10.07 87 ARG A CA 1
ATOM 621 C C . ARG A 1 87 ? -23.015 0.751 -17.447 1.00 9.64 87 ARG A C 1
ATOM 622 O O . ARG A 1 87 ? -23.232 0.116 -16.421 1.00 10.23 87 ARG A O 1
ATOM 630 N N . ALA A 1 88 ? -22.182 1.803 -17.473 1.00 8.69 88 ALA A N 1
ATOM 631 C CA . ALA A 1 88 ? -21.553 2.317 -16.265 1.00 8.69 88 ALA A CA 1
ATOM 632 C C . ALA A 1 88 ? -22.550 2.913 -15.315 1.00 9.36 88 ALA A C 1
ATOM 633 O O . ALA A 1 88 ? -22.448 2.736 -14.081 1.00 8.78 88 ALA A O 1
ATOM 635 N N . LEU A 1 89 ? -23.505 3.665 -15.857 1.00 8.67 89 LEU A N 1
ATOM 636 C CA . LEU A 1 89 ? -24.547 4.237 -14.960 1.00 9.64 89 LEU A CA 1
ATOM 637 C C . LEU A 1 89 ? -25.302 3.070 -14.305 1.00 9.89 89 LEU A C 1
ATOM 638 O O . LEU A 1 89 ? -25.632 3.159 -13.090 1.00 9.81 89 LEU A O 1
ATOM 643 N N . LYS A 1 90 ? -25.618 2.073 -15.069 1.00 9.57 90 LYS A N 1
ATOM 644 C CA . LYS A 1 90 ? -26.345 0.924 -14.493 1.00 10.08 90 LYS A CA 1
ATOM 645 C C . LYS A 1 90 ? -25.551 0.258 -13.437 1.00 9.79 90 LYS A C 1
ATOM 646 O O . LYS A 1 90 ? -26.043 0.038 -12.287 1.00 10.94 90 LYS A O 1
ATOM 652 N N . MET A 1 91 ? -24.304 -0.145 -13.718 1.00 9.66 91 MET A N 1
ATOM 653 C CA . MET A 1 91 ? -23.508 -0.868 -12.763 1.00 9.79 91 MET A CA 1
ATOM 654 C C . MET A 1 91 ? -23.192 -0.111 -11.513 1.00 8.61 91 MET A C 1
ATOM 655 O O . MET A 1 91 ? -23.338 -0.656 -10.413 1.00 10.35 91 MET A O 1
ATOM 660 N N . THR A 1 92 ? -22.845 1.184 -11.617 1.00 8.09 92 THR A N 1
ATOM 661 C CA . THR A 1 92 ? -22.566 1.943 -10.436 1.00 8.61 92 THR A CA 1
ATOM 662 C C . THR A 1 92 ? -23.769 2.011 -9.519 1.00 8.52 92 THR A C 1
ATOM 663 O O . THR A 1 92 ? -23.661 1.776 -8.306 1.00 8.80 92 THR A O 1
ATOM 667 N N . GLY A 1 93 ? -24.960 2.262 -10.080 1.00 8.29 93 GLY A N 1
ATOM 668 C CA . GLY A 1 93 ? -26.136 2.381 -9.242 1.00 8.84 93 GLY A CA 1
ATOM 669 C C . GLY A 1 93 ? -26.523 1.081 -8.594 1.00 9.44 93 GLY A C 1
ATOM 670 O O . GLY A 1 93 ? -27.247 1.040 -7.568 1.00 10.18 93 GLY A O 1
ATOM 671 N N . ASN A 1 94 ? -26.130 -0.038 -9.190 1.00 9.23 94 ASN A N 1
ATOM 672 C CA . ASN A 1 94 ? -26.414 -1.395 -8.667 1.00 9.91 94 ASN A CA 1
ATOM 673 C C . ASN A 1 94 ? -25.474 -1.846 -7.619 1.00 10.67 94 ASN A C 1
ATOM 674 O O . ASN A 1 94 ? -25.609 -2.990 -7.111 1.00 15.19 94 ASN A O 1
ATOM 679 N N . HIS A 1 95 ? -24.459 -1.071 -7.221 1.00 9.39 95 HIS A N 1
ATOM 680 C CA . HIS A 1 95 ? -23.497 -1.459 -6.253 1.00 9.84 95 HIS A CA 1
ATOM 681 C C . HIS A 1 95 ? -23.470 -0.505 -5.088 1.00 9.61 95 HIS A C 1
ATOM 682 O O . HIS A 1 95 ? -23.836 0.630 -5.166 1.00 10.38 95 HIS A O 1
ATOM 689 N N . GLU A 1 96 ? -23.009 -1.076 -3.954 1.00 10.88 96 GLU A N 1
ATOM 690 C CA . GLU A 1 96 ? -22.926 -0.330 -2.721 1.00 10.74 96 GLU A CA 1
ATOM 691 C C . GLU A 1 96 ? -21.728 0.653 -2.678 1.00 10.12 96 GLU A C 1
ATOM 692 O O . GLU A 1 96 ? -21.868 1.767 -2.208 1.00 11.99 96 GLU A O 1
ATOM 698 N N . TYR A 1 97 ? -20.584 0.156 -3.141 1.00 10.00 97 TYR A N 1
ATOM 699 C CA . TYR A 1 97 ? -19.342 0.881 -3.011 1.00 10.79 97 TYR A CA 1
ATOM 700 C C . TYR A 1 97 ? -18.575 0.776 -4.335 1.00 9.80 97 TYR A C 1
ATOM 701 O O . TYR A 1 97 ? -18.777 -0.204 -5.068 1.00 10.45 97 TYR A O 1
ATOM 710 N N . VAL A 1 98 ? -17.661 1.677 -4.592 1.00 9.11 98 VAL A N 1
ATOM 711 C CA . VAL A 1 98 ? -16.884 1.689 -5.829 1.00 8.89 98 VAL A CA 1
ATOM 712 C C . VAL A 1 98 ? -15.420 1.939 -5.522 1.00 9.01 98 VAL A C 1
ATOM 713 O O . VAL A 1 98 ? -15.090 2.847 -4.745 1.00 10.13 98 VAL A O 1
ATOM 717 N N . ILE A 1 99 ? -14.559 1.183 -6.197 1.00 8.73 99 ILE A N 1
ATOM 718 C CA . ILE A 1 99 ? -13.097 1.462 -6.231 1.00 9.76 99 ILE A CA 1
ATOM 719 C C . ILE A 1 99 ? -12.787 1.831 -7.669 1.00 8.28 99 ILE A C 1
ATOM 720 O O . ILE A 1 99 ? -13.035 0.968 -8.581 1.00 9.67 99 ILE A O 1
ATOM 725 N N A SER A 1 100 ? -12.300 2.999 -7.934 0.45 8.31 100 SER A N 1
ATOM 726 N N B SER A 1 100 ? -12.218 2.983 -7.948 0.55 8.09 100 SER A N 1
ATOM 727 C CA A SER A 1 100 ? -11.909 3.315 -9.254 0.45 8.05 100 SER A CA 1
ATOM 728 C CA B SER A 1 100 ? -12.082 3.515 -9.316 0.55 7.67 100 SER A CA 1
ATOM 729 C C A SER A 1 100 ? -10.403 3.227 -9.454 0.45 7.97 100 SER A C 1
ATOM 730 C C B SER A 1 100 ? -10.558 3.654 -9.664 0.55 7.65 100 SER A C 1
ATOM 731 O O A SER A 1 100 ? -9.587 3.458 -8.524 0.45 7.83 100 SER A O 1
ATOM 732 O O B SER A 1 100 ? -9.837 4.332 -8.908 0.55 8.09 100 SER A O 1
ATOM 737 N N . LEU A 1 101 ? -10.082 2.917 -10.694 1.00 7.74 101 LEU A N 1
ATOM 738 C CA . LEU A 1 101 ? -8.680 2.767 -11.064 1.00 7.82 101 LEU A CA 1
ATOM 739 C C . LEU A 1 101 ? -8.341 3.715 -12.159 1.00 7.49 101 LEU A C 1
ATOM 740 O O . LEU A 1 101 ? -9.007 3.783 -13.240 1.00 8.19 101 LEU A O 1
ATOM 745 N N . HIS A 1 102 ? -7.217 4.455 -12.000 1.00 7.72 102 HIS A N 1
ATOM 746 C CA . HIS A 1 102 ? -6.758 5.427 -12.911 1.00 8.13 102 HIS A CA 1
ATOM 747 C C . HIS A 1 102 ? -5.224 5.385 -13.017 1.00 7.82 102 HIS A C 1
ATOM 748 O O . HIS A 1 102 ? -4.540 4.838 -12.141 1.00 8.40 102 HIS A O 1
ATOM 755 N N . GLY A 1 103 ? -4.743 5.973 -14.084 1.00 8.21 103 GLY A N 1
ATOM 756 C CA . GLY A 1 103 ? -3.295 6.225 -14.231 1.00 8.62 103 GLY A CA 1
ATOM 757 C C . GLY A 1 103 ? -3.073 7.673 -14.465 1.00 9.62 103 GLY A C 1
ATOM 758 O O . GLY A 1 103 ? -3.832 8.364 -15.123 1.00 10.42 103 GLY A O 1
ATOM 759 N N . TYR A 1 104 ? -1.882 8.150 -14.007 1.00 9.54 104 TYR A N 1
ATOM 760 C CA . TYR A 1 104 ? -1.408 9.525 -14.303 1.00 10.33 104 TYR A CA 1
ATOM 761 C C . TYR A 1 104 ? 0.076 9.469 -14.641 1.00 9.97 104 TYR A C 1
ATOM 762 O O . TYR A 1 104 ? 0.767 8.513 -14.368 1.00 10.05 104 TYR A O 1
ATOM 771 N N . ALA A 1 105 ? 0.469 10.549 -15.290 1.00 11.02 105 ALA A N 1
ATOM 772 C CA . ALA A 1 105 ? 1.840 10.640 -15.879 1.00 12.59 105 ALA A CA 1
ATOM 773 C C . ALA A 1 105 ? 2.879 11.074 -14.824 1.00 12.01 105 ALA A C 1
ATOM 774 O O . ALA A 1 105 ? 2.815 12.170 -14.271 1.00 13.68 105 ALA A O 1
ATOM 776 N N . GLU A 1 106 ? 3.793 10.146 -14.533 1.00 12.05 106 GLU A N 1
ATOM 777 C CA . GLU A 1 106 ? 4.857 10.375 -13.548 1.00 12.49 106 GLU A CA 1
ATOM 778 C C . GLU A 1 106 ? 5.744 9.148 -13.665 1.00 12.11 106 GLU A C 1
ATOM 779 O O . GLU A 1 106 ? 5.312 7.996 -13.525 1.00 11.86 106 GLU A O 1
ATOM 785 N N . GLU A 1 107 ? 7.088 9.369 -13.782 1.00 12.23 107 GLU A N 1
ATOM 786 C CA . GLU A 1 107 ? 8.051 8.257 -13.892 1.00 12.14 107 GLU A CA 1
ATOM 787 C C . GLU A 1 107 ? 8.385 7.615 -12.587 1.00 10.81 107 GLU A C 1
ATOM 788 O O . GLU A 1 107 ? 8.675 6.417 -12.559 1.00 11.64 107 GLU A O 1
ATOM 794 N N . ASP A 1 108 ? 8.347 8.336 -11.461 1.00 10.93 108 ASP A N 1
ATOM 795 C CA . ASP A 1 108 ? 8.553 7.726 -10.191 1.00 10.85 108 ASP A CA 1
ATOM 796 C C . ASP A 1 108 ? 7.405 6.732 -9.885 1.00 10.11 108 ASP A C 1
ATOM 797 O O . ASP A 1 108 ? 6.245 6.969 -10.416 1.00 11.21 108 ASP A O 1
ATOM 802 N N . GLN A 1 109 ? 7.599 5.769 -9.082 1.00 10.32 109 GLN A N 1
ATOM 803 C CA . GLN A 1 109 ? 6.517 4.849 -8.659 1.00 10.27 109 GLN A CA 1
ATOM 804 C C . GLN A 1 109 ? 5.756 5.493 -7.546 1.00 10.02 109 GLN A C 1
ATOM 805 O O . GLN A 1 109 ? 6.329 5.785 -6.448 1.00 11.70 109 GLN A O 1
ATOM 811 N N A GLN A 1 110 ? 4.456 5.716 -7.727 0.50 10.30 110 GLN A N 1
ATOM 812 N N B GLN A 1 110 ? 4.453 5.708 -7.724 0.50 10.24 110 GLN A N 1
ATOM 813 C CA A GLN A 1 110 ? 3.608 6.374 -6.707 0.50 10.39 110 GLN A CA 1
ATOM 814 C CA B GLN A 1 110 ? 3.601 6.347 -6.694 0.50 10.27 110 GLN A CA 1
ATOM 815 C C A GLN A 1 110 ? 2.170 5.931 -6.923 0.50 9.83 110 GLN A C 1
ATOM 816 C C B GLN A 1 110 ? 2.170 5.921 -6.921 0.50 9.79 110 GLN A C 1
ATOM 817 O O A GLN A 1 110 ? 1.729 5.692 -8.093 0.50 9.84 110 GLN A O 1
ATOM 818 O O B GLN A 1 110 ? 1.729 5.690 -8.092 0.50 9.84 110 GLN A O 1
ATOM 829 N N . ILE A 1 111 ? 1.421 5.822 -5.837 1.00 9.88 111 ILE A N 1
ATOM 830 C CA . ILE A 1 111 ? -0.017 5.533 -5.857 1.00 9.89 111 ILE A CA 1
ATOM 831 C C . ILE A 1 111 ? -0.681 6.713 -5.071 1.00 10.58 111 ILE A C 1
ATOM 832 O O . ILE A 1 111 ? -0.235 6.969 -3.893 1.00 13.07 111 ILE A O 1
ATOM 837 N N . GLU A 1 112 ? -1.589 7.449 -5.619 1.00 8.93 112 GLU A N 1
ATOM 838 C CA . GLU A 1 112 ? -2.308 8.532 -4.907 1.00 9.63 112 GLU A CA 1
ATOM 839 C C . GLU A 1 112 ? -3.735 8.014 -4.630 1.00 9.47 112 GLU A C 1
ATOM 840 O O . GLU A 1 112 ? -4.460 7.691 -5.641 1.00 9.85 112 GLU A O 1
ATOM 846 N N . VAL A 1 113 ? -4.167 7.985 -3.422 1.00 9.36 113 VAL A N 1
ATOM 847 C CA . VAL A 1 113 ? -5.487 7.468 -3.066 1.00 10.14 113 VAL A CA 1
ATOM 848 C C . VAL A 1 113 ? -6.360 8.568 -2.626 1.00 9.98 113 VAL A C 1
ATOM 849 O O . VAL A 1 113 ? -5.966 9.416 -1.752 1.00 12.19 113 VAL A O 1
ATOM 853 N N . GLY A 1 114 ? -7.576 8.636 -3.159 1.00 9.64 114 GLY A N 1
ATOM 854 C CA . GLY A 1 114 ? -8.565 9.635 -2.747 1.00 11.52 114 GLY A CA 1
ATOM 855 C C . GLY A 1 114 ? -9.962 8.955 -2.718 1.00 8.96 114 GLY A C 1
ATOM 856 O O . GLY A 1 114 ? -10.049 7.853 -2.434 1.00 9.47 114 GLY A O 1
ATOM 857 N N . GLY A 1 115 ? -10.950 9.824 -2.965 1.00 10.46 115 GLY A N 1
ATOM 858 C CA . GLY A 1 115 ? -12.345 9.358 -2.919 1.00 10.45 115 GLY A CA 1
ATOM 859 C C . GLY A 1 115 ? -13.113 9.883 -1.766 1.00 9.74 115 GLY A C 1
ATOM 860 O O . GLY A 1 115 ? -12.628 10.623 -0.885 1.00 11.31 115 GLY A O 1
ATOM 861 N N . THR A 1 116 ? -14.413 9.569 -1.771 1.00 9.53 116 THR A N 1
ATOM 862 C CA . THR A 1 116 ? -15.328 10.016 -0.683 1.00 9.32 116 THR A CA 1
ATOM 863 C C . THR A 1 116 ? -15.262 9.184 0.513 1.00 9.88 116 THR A C 1
ATOM 864 O O . THR A 1 116 ? -15.722 9.664 1.597 1.00 11.67 116 THR A O 1
ATOM 868 N N . ASP A 1 117 ? -14.790 7.967 0.474 1.00 9.38 117 ASP A N 1
ATOM 869 C CA . ASP A 1 117 ? -14.768 7.037 1.594 1.00 9.94 117 ASP A CA 1
ATOM 870 C C . ASP A 1 117 ? -13.466 7.223 2.359 1.00 10.92 117 ASP A C 1
ATOM 871 O O . ASP A 1 117 ? -12.472 6.552 2.195 1.00 11.12 117 ASP A O 1
ATOM 876 N N . ARG A 1 118 ? -13.459 8.265 3.202 1.00 11.01 118 ARG A N 1
ATOM 877 C CA . ARG A 1 118 ? -12.232 8.730 3.830 1.00 11.98 118 ARG A CA 1
ATOM 878 C C . ARG A 1 118 ? -11.651 7.707 4.778 1.00 11.43 118 ARG A C 1
ATO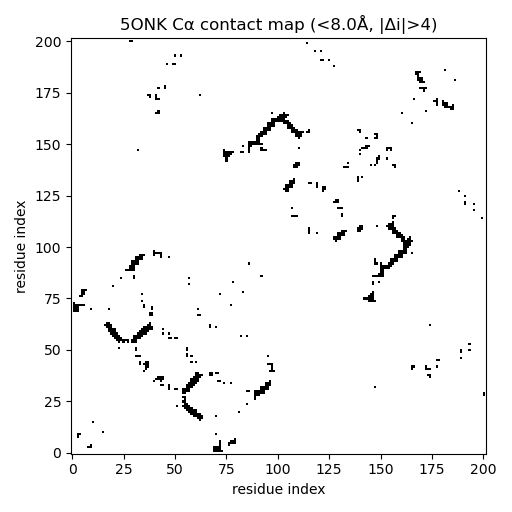M 879 O O . ARG A 1 118 ? -10.422 7.564 4.799 1.00 12.16 118 ARG A O 1
ATOM 887 N N . VAL A 1 119 ? -12.446 7.003 5.538 1.00 12.47 119 VAL A N 1
ATOM 888 C CA . VAL A 1 119 ? -11.933 5.974 6.444 1.00 13.30 119 VAL A CA 1
ATOM 889 C C . VAL A 1 119 ? -11.302 4.845 5.649 1.00 13.10 119 VAL A C 1
ATOM 890 O O . VAL A 1 119 ? -10.199 4.412 5.955 1.00 13.22 119 VAL A O 1
ATOM 894 N N . ARG A 1 120 ? -12.005 4.350 4.623 1.00 11.85 120 ARG A N 1
ATOM 895 C CA . ARG A 1 120 ? -11.438 3.209 3.915 1.00 11.93 120 ARG A CA 1
ATOM 896 C C . ARG A 1 120 ? -10.256 3.649 3.064 1.00 10.80 120 ARG A C 1
ATOM 897 O O . ARG A 1 120 ? -9.300 2.866 2.932 1.00 11.73 120 ARG A O 1
ATOM 905 N N . ALA A 1 121 ? -10.255 4.837 2.495 1.00 10.38 121 ALA A N 1
ATOM 906 C CA . ALA A 1 121 ? -9.125 5.357 1.721 1.00 11.17 121 ALA A CA 1
ATOM 907 C C . ALA A 1 121 ? -7.863 5.371 2.606 1.00 10.57 121 ALA A C 1
ATOM 908 O O . ALA A 1 121 ? -6.771 4.942 2.195 1.00 11.10 121 ALA A O 1
ATOM 910 N N . ALA A 1 122 ? -7.993 5.907 3.836 1.00 10.62 122 ALA A N 1
ATOM 911 C CA . ALA A 1 122 ? -6.813 5.936 4.736 1.00 11.71 122 ALA A CA 1
ATOM 912 C C . ALA A 1 122 ? -6.379 4.541 5.056 1.00 11.14 122 ALA A C 1
ATOM 913 O O . ALA A 1 122 ? -5.130 4.279 5.096 1.00 12.33 122 ALA A O 1
ATOM 915 N N . ASP A 1 123 ? -7.292 3.639 5.346 1.00 11.80 123 ASP A N 1
ATOM 916 C CA . ASP A 1 123 ? -6.936 2.274 5.654 1.00 12.55 123 ASP A CA 1
ATOM 917 C C . ASP A 1 123 ? -6.168 1.648 4.460 1.00 12.28 123 ASP A C 1
ATOM 918 O O . ASP A 1 123 ? -5.190 0.944 4.652 1.00 13.81 123 ASP A O 1
ATOM 923 N N . LEU A 1 124 ? -6.640 1.849 3.244 1.00 11.71 124 LEU A N 1
ATOM 924 C CA . LEU A 1 124 ? -5.966 1.287 2.075 1.00 11.40 124 LEU A CA 1
ATOM 925 C C . LEU A 1 124 ? -4.515 1.827 2.004 1.00 11.53 124 LEU A C 1
ATOM 926 O O . LEU A 1 124 ? -3.593 1.085 1.723 1.00 11.56 124 LEU A O 1
ATOM 931 N N . VAL A 1 125 ? -4.370 3.140 2.159 1.00 10.75 125 VAL A N 1
ATOM 932 C CA . VAL A 1 125 ? -3.031 3.705 2.137 1.00 10.97 125 VAL A CA 1
ATOM 933 C C . VAL A 1 125 ? -2.112 3.039 3.163 1.00 11.47 125 VAL A C 1
ATOM 934 O O . VAL A 1 125 ? -0.956 2.682 2.895 1.00 11.64 125 VAL A O 1
ATOM 938 N N . GLU A 1 126 ? -2.632 2.845 4.368 1.00 12.29 126 GLU A N 1
ATOM 939 C CA . GLU A 1 126 ? -1.823 2.183 5.462 1.00 13.87 126 GLU A CA 1
ATOM 940 C C . GLU A 1 126 ? -1.487 0.786 5.051 1.00 13.59 126 GLU A C 1
ATOM 941 O O . GLU A 1 126 ? -0.319 0.353 5.210 1.00 13.75 126 GLU A O 1
ATOM 947 N N . LYS A 1 127 ? -2.413 0.047 4.517 1.00 13.60 127 LYS A N 1
ATOM 948 C CA . LYS A 1 127 ? -2.153 -1.304 4.141 1.00 13.59 127 LYS A CA 1
ATOM 949 C C . LYS A 1 127 ? -1.121 -1.394 2.989 1.00 13.85 127 LYS A C 1
ATOM 950 O O . LYS A 1 127 ? -0.195 -2.235 3.018 1.00 14.81 127 LYS A O 1
ATOM 956 N N . LEU A 1 128 ? -1.221 -0.508 2.005 1.00 12.53 128 LEU A N 1
ATOM 957 C CA . LEU A 1 128 ? -0.232 -0.453 0.938 1.00 11.86 128 LEU A CA 1
ATOM 958 C C . LEU A 1 128 ? 1.130 -0.080 1.480 1.00 11.37 128 LEU A C 1
ATOM 959 O O . LEU A 1 128 ? 2.134 -0.739 1.121 1.00 11.95 128 LEU A O 1
ATOM 964 N N . GLN A 1 129 ? 1.189 0.951 2.314 1.00 11.37 129 GLN A N 1
ATOM 965 C CA . GLN A 1 129 ? 2.521 1.346 2.857 1.00 12.23 129 GLN A CA 1
ATOM 966 C C . GLN A 1 129 ? 3.101 0.192 3.685 1.00 12.26 129 GLN A C 1
ATOM 967 O O . GLN A 1 129 ? 4.316 -0.058 3.550 1.00 14.08 129 GLN A O 1
ATOM 973 N N A HIS A 1 130 ? 2.320 -0.513 4.489 0.49 14.12 130 HIS A N 1
ATOM 974 N N B HIS A 1 130 ? 2.334 -0.470 4.504 0.51 13.81 130 HIS A N 1
ATOM 975 C CA A HIS A 1 130 ? 2.862 -1.636 5.321 0.49 16.03 130 HIS A CA 1
ATOM 976 C CA B HIS A 1 130 ? 2.893 -1.554 5.331 0.51 15.38 130 HIS A CA 1
ATOM 977 C C A HIS A 1 130 ? 3.344 -2.770 4.472 0.49 16.30 130 HIS A C 1
ATOM 978 C C B HIS A 1 130 ? 3.526 -2.619 4.371 0.51 14.29 130 HIS A C 1
ATOM 979 O O A HIS A 1 130 ? 4.075 -3.592 4.950 0.49 13.31 130 HIS A O 1
ATOM 980 O O B HIS A 1 130 ? 4.616 -3.166 4.641 0.51 14.08 130 HIS A O 1
ATOM 993 N N . ALA A 1 131 ? 2.821 -2.875 3.246 1.00 15.27 131 ALA A N 1
ATOM 994 C CA . ALA A 1 131 ? 3.234 -3.919 2.315 1.00 15.09 131 ALA A CA 1
ATOM 995 C C . ALA A 1 131 ? 4.344 -3.465 1.456 1.00 15.36 131 ALA A C 1
ATOM 996 O O . ALA A 1 131 ? 4.722 -4.205 0.510 1.00 17.86 131 ALA A O 1
ATOM 998 N N . GLY A 1 132 ? 4.864 -2.263 1.571 1.00 14.39 132 GLY A N 1
ATOM 999 C CA . GLY A 1 132 ? 5.951 -1.747 0.868 1.00 14.75 132 GLY A CA 1
ATOM 1000 C C . GLY A 1 132 ? 5.615 -1.109 -0.475 1.00 14.96 132 GLY A C 1
ATOM 1001 O O . GLY A 1 132 ? 6.465 -1.081 -1.366 1.00 19.31 132 GLY A O 1
ATOM 1002 N N . PHE A 1 133 ? 4.371 -0.658 -0.667 1.00 12.43 133 PHE A N 1
ATOM 1003 C CA . PHE A 1 133 ? 3.981 0.027 -1.875 1.00 13.10 133 PHE A CA 1
ATOM 1004 C C . PHE A 1 133 ? 3.926 1.531 -1.667 1.00 12.75 133 PHE A C 1
ATOM 1005 O O . PHE A 1 133 ? 3.573 1.977 -0.502 1.00 13.85 133 PHE A O 1
ATOM 1013 N N . PRO A 1 134 ? 4.230 2.337 -2.621 1.00 11.25 134 PRO A N 1
ATOM 1014 C CA . PRO A 1 134 ? 4.375 3.754 -2.451 1.00 11.21 134 PRO A CA 1
ATOM 1015 C C . PRO A 1 134 ? 3.083 4.618 -2.553 1.00 10.92 134 PRO A C 1
ATOM 1016 O O . PRO A 1 134 ? 2.956 5.635 -3.377 1.00 13.99 134 PRO A O 1
ATOM 1020 N N . ALA A 1 135 ? 2.284 4.522 -1.591 1.00 11.81 135 ALA A N 1
ATOM 1021 C CA . ALA A 1 135 ? 0.926 5.186 -1.598 1.00 10.71 135 ALA A CA 1
ATOM 1022 C C . ALA A 1 135 ? 0.948 6.386 -0.691 1.00 10.37 135 ALA A C 1
ATOM 1023 O O . ALA A 1 135 ? 1.601 6.372 0.386 1.00 11.56 135 ALA A O 1
ATOM 1025 N N . VAL A 1 136 ? 0.177 7.395 -1.059 1.00 10.28 136 VAL A N 1
ATOM 1026 C CA . VAL A 1 136 ? -0.150 8.526 -0.189 1.00 10.00 136 VAL A CA 1
ATOM 1027 C C . VAL A 1 136 ? -1.623 8.796 -0.281 1.00 9.97 136 VAL A C 1
ATOM 1028 O O . VAL A 1 136 ? -2.301 8.529 -1.322 1.00 10.41 136 VAL A O 1
ATOM 1032 N N . LEU A 1 137 ? -2.179 9.334 0.830 1.00 9.43 137 LEU A N 1
AT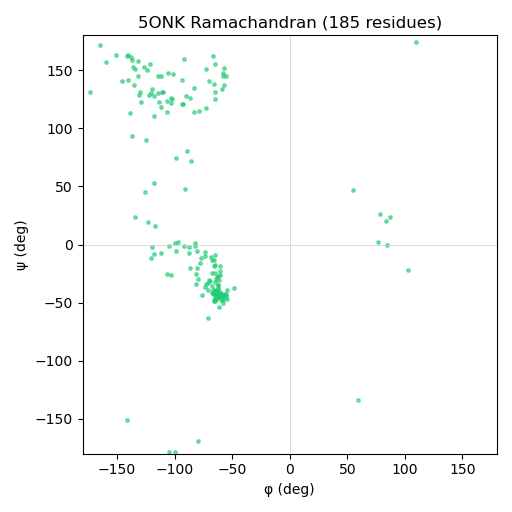OM 1033 C CA . LEU A 1 137 ? -3.590 9.749 0.901 1.00 9.44 137 LEU A CA 1
ATOM 1034 C C . LEU A 1 137 ? -3.684 11.166 0.493 1.00 9.72 137 LEU A C 1
ATOM 1035 O O . LEU A 1 137 ? -3.011 12.067 1.040 1.00 11.54 137 LEU A O 1
ATOM 1040 N N . LEU A 1 138 ? -4.557 11.524 -0.459 1.00 11.59 138 LEU A N 1
ATOM 1041 C CA . LEU A 1 138 ? -4.930 12.888 -0.784 1.00 13.21 138 LEU A CA 1
ATOM 1042 C C . LEU A 1 138 ? -6.144 13.263 -0.035 1.00 11.67 138 LEU A C 1
ATOM 1043 O O . LEU A 1 138 ? -7.053 12.465 0.179 1.00 14.24 138 LEU A O 1
ATOM 1048 N N . ASN A 1 139 ? -6.172 14.504 0.426 1.00 11.22 139 ASN A N 1
ATOM 1049 C CA . ASN A 1 139 ? -7.302 14.972 1.259 1.00 11.01 139 ASN A CA 1
ATOM 1050 C C . ASN A 1 139 ? -8.265 15.768 0.390 1.00 13.81 139 ASN A C 1
ATOM 1051 O O . ASN A 1 139 ? -8.067 15.967 -0.777 1.00 14.09 139 ASN A O 1
ATOM 1056 N N . MET A 1 140 ? -9.308 16.270 1.075 1.00 13.43 140 MET A N 1
ATOM 1057 C CA . MET A 1 140 ? -10.560 16.712 0.443 1.00 16.05 140 MET A CA 1
ATOM 1058 C C . MET A 1 140 ? -10.339 17.857 -0.546 1.00 17.26 140 MET A C 1
ATOM 1059 O O . MET A 1 140 ? -11.140 18.019 -1.560 1.00 18.08 140 MET A O 1
ATOM 1064 N N . ASP A 1 141 ? -9.323 18.755 -0.336 1.00 15.07 141 ASP A N 1
ATOM 1065 C CA . ASP A 1 141 ? -9.155 19.905 -1.094 1.00 15.60 141 ASP A CA 1
ATOM 1066 C C . ASP A 1 141 ? -8.122 19.753 -2.130 1.00 16.75 141 ASP A C 1
ATOM 1067 O O . ASP A 1 141 ? -7.818 20.692 -2.866 1.00 19.39 141 ASP A O 1
ATOM 1072 N N . HIS A 1 142 ? -7.521 18.542 -2.220 1.00 16.43 142 HIS A N 1
ATOM 1073 C CA . HIS A 1 142 ? -6.603 18.305 -3.265 1.00 16.41 142 HIS A CA 1
ATOM 1074 C C . HIS A 1 142 ? -7.369 18.346 -4.598 1.00 17.05 142 HIS A C 1
ATOM 1075 O O . HIS A 1 142 ? -8.435 17.809 -4.689 1.00 17.22 142 HIS A O 1
ATOM 1082 N N . PRO A 1 143 ? -6.836 18.956 -5.642 1.00 18.93 143 PRO A N 1
ATOM 1083 C CA . PRO A 1 143 ? -7.540 18.879 -6.967 1.00 20.02 143 PRO A CA 1
ATOM 1084 C C . PRO A 1 143 ? -7.797 17.472 -7.431 1.00 19.00 143 PRO A C 1
ATOM 1085 O O . PRO A 1 143 ? -7.052 16.569 -7.176 1.00 17.36 143 PRO A O 1
ATOM 1089 N N . HIS A 1 144 ? -8.934 17.289 -8.109 1.00 18.37 144 HIS A N 1
ATOM 1090 C CA . HIS A 1 144 ? -9.303 15.933 -8.624 1.00 20.31 144 HIS A CA 1
ATOM 1091 C C . HIS A 1 144 ? -9.312 14.870 -7.535 1.00 17.63 144 HIS A C 1
ATOM 1092 O O . HIS A 1 144 ? -8.769 13.756 -7.729 1.00 18.09 144 HIS A O 1
ATOM 1099 N N . ALA A 1 145 ? -9.930 15.156 -6.384 1.00 16.22 145 ALA A N 1
ATOM 1100 C CA . ALA A 1 145 ? -9.908 14.266 -5.233 1.00 16.64 145 ALA A CA 1
ATOM 1101 C C . ALA A 1 145 ? -10.912 13.114 -5.333 1.00 13.21 145 ALA A C 1
ATOM 1102 O O . ALA A 1 145 ? -10.991 12.257 -4.436 1.00 14.06 145 ALA A O 1
ATOM 1104 N N . GLY A 1 146 ? -11.683 13.183 -6.360 1.00 13.17 146 GLY A N 1
ATOM 1105 C CA . GLY A 1 146 ? -12.693 12.176 -6.626 1.00 12.39 146 GLY A CA 1
ATOM 1106 C C . GLY A 1 146 ? -13.970 12.272 -5.818 1.00 11.25 146 GLY A C 1
ATOM 1107 O O . GLY A 1 146 ? -14.583 11.299 -5.532 1.00 11.84 146 GLY A O 1
ATOM 1108 N N . VAL A 1 147 ? -14.278 13.525 -5.363 1.00 10.67 147 VAL A N 1
ATOM 1109 C CA . VAL A 1 147 ? -15.367 13.770 -4.439 1.00 9.58 147 VAL A CA 1
ATOM 1110 C C . VAL A 1 147 ? -16.575 14.379 -5.057 1.00 10.45 147 VAL A C 1
ATOM 1111 O O . VAL A 1 147 ? -17.583 14.583 -4.315 1.00 11.24 147 VAL A O 1
ATOM 1115 N N . SER A 1 148 ? -16.660 14.698 -6.324 1.00 10.29 148 SER A N 1
ATOM 1116 C CA . SER A 1 148 ? -17.806 15.339 -6.863 1.00 10.72 148 SER A CA 1
ATOM 1117 C C . SER A 1 148 ? -19.018 14.434 -6.929 1.00 10.61 148 SER A C 1
ATOM 1118 O O . SER A 1 148 ? -18.857 13.236 -7.345 1.00 10.68 148 SER A O 1
ATOM 1121 N N . PRO A 1 149 ? -20.240 14.842 -6.665 1.00 10.60 149 PRO A N 1
ATOM 1122 C CA . PRO A 1 149 ? -21.385 14.026 -6.934 1.00 11.30 149 PRO A CA 1
ATOM 1123 C C . PRO A 1 149 ? -21.535 13.670 -8.392 1.00 10.77 149 PRO A C 1
ATOM 1124 O O . PRO A 1 149 ? -22.237 12.665 -8.681 1.00 12.13 149 PRO A O 1
ATOM 1128 N N . ASN A 1 150 ? -20.961 14.446 -9.274 1.00 9.74 150 ASN A N 1
ATOM 1129 C CA . ASN A 1 150 ? -21.006 14.132 -10.695 1.00 10.26 150 ASN A CA 1
ATOM 1130 C C . ASN A 1 150 ? -20.022 13.045 -11.127 1.00 9.51 150 ASN A C 1
ATOM 1131 O O . ASN A 1 150 ? -20.108 12.576 -12.264 1.00 9.37 150 ASN A O 1
ATOM 1136 N N . ASN A 1 151 ? -19.046 12.744 -10.280 1.00 8.94 151 ASN A N 1
ATOM 1137 C CA . ASN A 1 151 ? -18.070 11.682 -10.606 1.00 8.46 151 ASN A CA 1
ATOM 1138 C C . ASN A 1 151 ? -18.764 10.346 -10.687 1.00 8.36 151 ASN A C 1
ATOM 1139 O O . ASN A 1 151 ? -19.458 9.938 -9.746 1.00 8.57 151 ASN A O 1
ATOM 1144 N N . ILE A 1 152 ? -18.611 9.647 -11.816 1.00 8.17 152 ILE A N 1
ATOM 1145 C CA . ILE A 1 152 ? -19.231 8.345 -11.982 1.00 7.89 152 ILE A CA 1
ATOM 1146 C C . ILE A 1 152 ? -19.014 7.419 -10.821 1.00 7.84 152 ILE A C 1
ATOM 1147 O O . ILE A 1 152 ? -19.857 6.641 -10.442 1.00 8.53 152 ILE A O 1
ATOM 1152 N N . ALA A 1 153 ? -17.803 7.471 -10.208 1.00 8.08 153 ALA A N 1
ATOM 1153 C CA . ALA A 1 153 ? -17.494 6.568 -9.124 1.00 8.29 153 ALA A CA 1
ATOM 1154 C C . ALA A 1 153 ? -18.355 6.778 -7.869 1.00 8.44 153 ALA A C 1
ATOM 1155 O O . ALA A 1 153 ? -18.390 5.892 -7.052 1.00 8.68 153 ALA A O 1
ATOM 1157 N N . ASN A 1 154 ? -18.996 7.948 -7.776 1.00 7.66 154 ASN A N 1
ATOM 1158 C CA . ASN A 1 154 ? -19.839 8.246 -6.602 1.00 7.79 154 ASN A CA 1
ATOM 1159 C C . ASN A 1 154 ? -21.276 7.974 -6.840 1.00 8.58 154 ASN A C 1
ATOM 1160 O O . ASN A 1 154 ? -22.086 8.142 -5.874 1.00 9.03 154 ASN A O 1
ATOM 1165 N N . LYS A 1 155 ? -21.682 7.469 -8.015 1.00 8.71 155 LYS A N 1
ATOM 1166 C CA . LYS A 1 155 ? -23.108 7.269 -8.343 1.00 9.24 155 LYS A CA 1
ATOM 1167 C C . LYS A 1 155 ? -23.603 5.924 -7.971 1.00 9.03 155 LYS A C 1
ATOM 1168 O O . LYS A 1 155 ? -24.271 5.204 -8.736 1.00 9.64 155 LYS A O 1
ATOM 1174 N N . SER A 1 156 ? -23.300 5.491 -6.759 1.00 9.78 156 SER A N 1
ATOM 1175 C CA . SER A 1 156 ? -23.609 4.241 -6.174 1.00 9.41 156 SER A CA 1
ATOM 1176 C C . SER A 1 156 ? -24.754 4.295 -5.132 1.00 9.39 156 SER A C 1
ATOM 1177 O O . SER A 1 156 ? -25.301 5.382 -4.888 1.00 10.33 156 SER A O 1
ATOM 1180 N N . LYS A 1 157 ? -25.038 3.190 -4.552 1.00 8.75 157 LYS A N 1
ATOM 1181 C CA . LYS A 1 157 ? -26.097 3.205 -3.494 1.00 9.79 157 LYS A CA 1
ATOM 1182 C C . LYS A 1 157 ? -25.703 4.020 -2.285 1.00 9.78 157 LYS A C 1
ATOM 1183 O O . LYS A 1 157 ? -26.595 4.573 -1.590 1.00 11.48 157 LYS A O 1
ATOM 1189 N N . THR A 1 158 ? -24.423 4.058 -1.945 1.00 9.65 158 THR A N 1
ATOM 1190 C CA . THR A 1 158 ? -23.963 4.828 -0.754 1.00 10.47 158 THR A CA 1
ATOM 1191 C C . THR A 1 158 ? -23.315 6.125 -1.059 1.00 10.58 158 THR A C 1
ATOM 1192 O O . THR A 1 158 ? -23.273 7.037 -0.174 1.00 10.72 158 THR A O 1
ATOM 1196 N N . GLY A 1 159 ? -22.713 6.308 -2.245 1.00 9.59 159 GLY A N 1
ATOM 1197 C CA . GLY A 1 159 ? -21.885 7.441 -2.522 1.00 9.39 159 GLY A CA 1
ATOM 1198 C C . GLY A 1 159 ? -20.411 7.35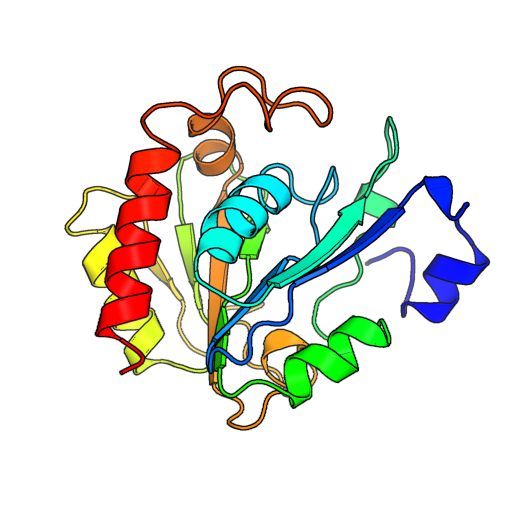4 -2.085 1.00 9.00 159 GLY A C 1
ATOM 1199 O O . GLY A 1 159 ? -19.681 8.296 -2.282 1.00 10.23 159 GLY A O 1
ATOM 1200 N N . LEU A 1 160 ? -20.064 6.240 -1.489 1.00 8.96 160 LEU A N 1
ATOM 1201 C CA . LEU A 1 160 ? -18.709 6.025 -0.945 1.00 9.70 160 LEU A CA 1
ATOM 1202 C C . LEU A 1 160 ? -17.791 5.320 -1.954 1.00 9.11 160 LEU A C 1
ATOM 1203 O O . LEU A 1 160 ? -18.070 4.204 -2.400 1.00 10.62 160 LEU A O 1
ATOM 1208 N N . SER A 1 161 ? -16.712 6.000 -2.281 1.00 8.94 161 SER A N 1
ATOM 1209 C CA . SER A 1 161 ? -15.730 5.519 -3.253 1.00 8.88 161 SER A CA 1
ATOM 1210 C C . SER A 1 161 ? -14.316 5.633 -2.748 1.00 8.93 161 SER A C 1
ATOM 1211 O O . SER A 1 161 ? -13.985 6.524 -1.893 1.00 9.64 161 SER A O 1
ATOM 1214 N N . ILE A 1 162 ? -13.444 4.848 -3.329 1.00 9.04 162 ILE A N 1
ATOM 1215 C CA . ILE A 1 162 ? -11.980 5.027 -3.196 1.00 9.46 162 ILE A CA 1
ATOM 1216 C C . ILE A 1 162 ? -11.456 5.229 -4.586 1.00 8.49 162 ILE A C 1
ATOM 1217 O O . ILE A 1 162 ? -11.778 4.388 -5.514 1.00 9.57 162 ILE A O 1
ATOM 1222 N N . GLN A 1 163 ? -10.668 6.245 -4.800 1.00 8.89 163 GLN A N 1
ATOM 1223 C CA . GLN A 1 163 ? -10.015 6.568 -6.117 1.00 9.31 163 GLN A CA 1
ATOM 1224 C C . GLN A 1 163 ? -8.579 6.132 -6.028 1.00 8.36 163 GLN A C 1
ATOM 1225 O O . GLN A 1 163 ? -7.863 6.597 -5.089 1.00 9.94 163 GLN A O 1
ATOM 1231 N N . ILE A 1 164 ? -8.093 5.299 -6.943 1.00 8.20 164 ILE A N 1
ATOM 1232 C CA . ILE A 1 164 ? -6.692 4.861 -6.927 1.00 8.86 164 ILE A CA 1
ATOM 1233 C C . ILE A 1 164 ? -6.034 5.329 -8.169 1.00 8.62 164 ILE A C 1
ATOM 1234 O O . ILE A 1 164 ? -6.342 4.852 -9.304 1.00 9.77 164 ILE A O 1
ATOM 1239 N N . GLU A 1 165 ? -5.117 6.289 -8.067 1.00 8.48 165 GLU A N 1
ATOM 1240 C CA . GLU A 1 165 ? -4.371 6.826 -9.146 1.00 8.83 165 GLU A CA 1
ATOM 1241 C C . GLU A 1 165 ? -2.984 6.275 -9.135 1.00 8.69 165 GLU A C 1
ATOM 1242 O O . GLU A 1 165 ? -2.221 6.424 -8.149 1.00 10.30 165 GLU A O 1
ATOM 1248 N N . MET A 1 166 ? -2.542 5.618 -10.204 1.00 8.51 166 MET A N 1
ATOM 1249 C CA . MET A 1 166 ? -1.226 4.950 -10.251 1.00 8.79 166 MET A CA 1
ATOM 1250 C C . MET A 1 166 ? -0.364 5.612 -11.223 1.00 8.53 166 MET A C 1
ATOM 1251 O O . MET A 1 166 ? -0.733 5.823 -12.406 1.00 8.77 166 MET A O 1
ATOM 1256 N N . SER A 1 167 ? 0.875 5.952 -10.823 1.00 8.70 167 SER A N 1
ATOM 1257 C CA . SER A 1 167 ? 1.799 6.631 -11.731 1.00 9.00 167 SER A CA 1
ATOM 1258 C C . SER A 1 167 ? 2.210 5.702 -12.894 1.00 8.58 167 SER A C 1
ATOM 1259 O O . SER A 1 167 ? 2.153 4.479 -12.768 1.00 9.17 167 SER A O 1
ATOM 1262 N N . THR A 1 168 ? 2.716 6.323 -13.927 1.00 9.63 168 THR A N 1
A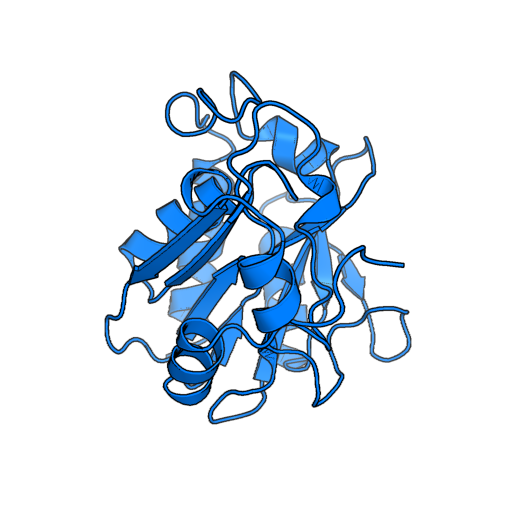TOM 1263 C CA . THR A 1 168 ? 3.282 5.547 -15.038 1.00 10.83 168 THR A CA 1
ATOM 1264 C C . THR A 1 168 ? 4.341 4.582 -14.524 1.00 10.33 168 THR A C 1
ATOM 1265 O O . THR A 1 168 ? 4.374 3.420 -14.895 1.00 10.55 168 THR A O 1
ATOM 1269 N N . GLY A 1 169 ? 5.245 5.098 -13.666 1.00 9.90 169 GLY A N 1
ATOM 1270 C CA . GLY A 1 169 ? 6.303 4.206 -13.161 1.00 10.47 169 GLY A CA 1
ATOM 1271 C C . GLY A 1 169 ? 5.756 2.997 -12.438 1.00 9.90 169 GLY A C 1
ATOM 1272 O O . GLY A 1 169 ? 6.232 1.886 -12.560 1.00 10.49 169 GLY A O 1
ATOM 1273 N N . PHE A 1 170 ? 4.714 3.218 -11.580 1.00 9.39 170 PHE A N 1
ATOM 1274 C CA . PHE A 1 170 ? 4.189 2.124 -10.848 1.00 9.13 170 PHE A CA 1
ATOM 1275 C C . PHE A 1 170 ? 3.522 1.106 -11.845 1.00 9.32 170 PHE A C 1
ATOM 1276 O O . PHE A 1 170 ? 3.693 -0.087 -11.713 1.00 9.72 170 PHE A O 1
ATOM 1284 N N . ARG A 1 171 ? 2.690 1.636 -12.747 1.00 9.05 171 ARG A N 1
ATOM 1285 C CA . ARG A 1 171 ? 2.020 0.718 -13.690 1.00 8.91 171 ARG A CA 1
ATOM 1286 C C . ARG A 1 171 ? 3.031 -0.082 -14.528 1.00 9.59 171 ARG A C 1
ATOM 1287 O O . ARG A 1 171 ? 2.838 -1.302 -14.723 1.00 10.09 171 ARG A O 1
ATOM 1295 N N . LYS A 1 172 ? 4.061 0.599 -15.008 1.00 9.96 172 LYS A N 1
ATOM 1296 C CA . LYS A 1 172 ? 5.069 -0.155 -15.823 1.00 10.68 172 LYS A CA 1
ATOM 1297 C C . LYS A 1 172 ? 5.779 -1.180 -14.996 1.00 11.87 172 LYS A C 1
ATOM 1298 O O . LYS A 1 172 ? 6.281 -2.197 -15.617 1.00 14.41 172 LYS A O 1
ATOM 1304 N N . SER A 1 173 ? 5.879 -1.052 -13.698 1.00 10.03 173 SER A N 1
ATOM 1305 C CA . SER A 1 173 ? 6.569 -2.018 -12.884 1.00 11.16 173 SER A CA 1
ATOM 1306 C C . SER A 1 173 ? 5.894 -3.366 -12.777 1.00 11.58 173 SER A C 1
ATOM 1307 O O . SER A 1 173 ? 6.499 -4.344 -12.248 1.00 12.57 173 SER A O 1
ATOM 1310 N N . LEU A 1 174 ? 4.649 -3.467 -13.245 1.00 10.26 174 LEU A N 1
ATOM 1311 C CA . LEU A 1 174 ? 3.893 -4.669 -13.048 1.00 9.88 174 LEU A CA 1
ATOM 1312 C C . LEU A 1 174 ? 3.876 -5.638 -14.267 1.00 9.61 174 LEU A C 1
ATOM 1313 O O . LEU A 1 174 ? 3.249 -6.702 -14.156 1.00 11.41 174 LEU A O 1
ATOM 1318 N N . PHE A 1 175 ? 4.444 -5.210 -15.352 1.00 10.41 175 PHE A N 1
ATOM 1319 C CA . PHE A 1 175 ? 4.313 -5.999 -16.597 1.00 10.20 175 PHE A CA 1
ATOM 1320 C C . PHE A 1 175 ? 5.688 -6.145 -17.203 1.00 11.48 175 PHE A C 1
ATOM 1321 O O . PHE A 1 175 ? 6.446 -5.210 -17.344 1.00 11.84 175 PHE A O 1
ATOM 1329 N N . GLY A 1 176 ? 5.919 -7.328 -17.835 1.00 11.37 176 GLY A N 1
ATOM 1330 C CA . GLY A 1 176 ? 7.137 -7.539 -18.637 1.00 12.43 176 GLY A CA 1
ATOM 1331 C C . GLY A 1 176 ? 7.162 -6.707 -19.866 1.00 12.05 176 GLY A C 1
ATOM 1332 O O . GLY A 1 176 ? 8.175 -6.166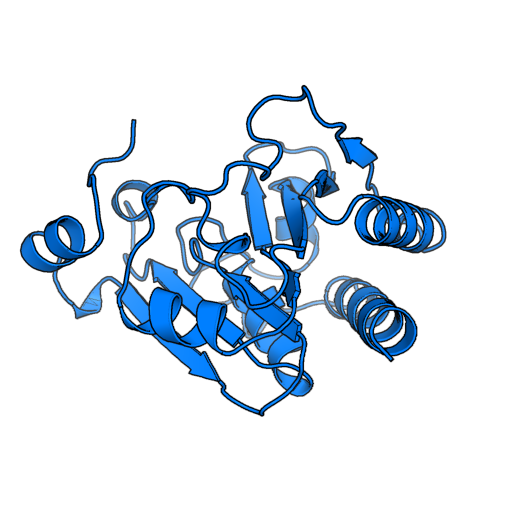 -20.304 1.00 14.17 176 GLY A O 1
ATOM 1333 N N . ILE A 1 177 ? 6.006 -6.584 -20.582 1.00 12.26 177 ILE A N 1
ATOM 1334 C CA . ILE A 1 177 ? 5.906 -5.846 -21.771 1.00 13.03 177 ILE A CA 1
ATOM 1335 C C . ILE A 1 177 ? 4.675 -4.886 -21.623 1.00 12.45 177 ILE A C 1
ATOM 1336 O O . ILE A 1 177 ? 3.536 -5.349 -21.452 1.00 13.30 177 ILE A O 1
ATOM 1341 N N . PHE A 1 178 ? 4.957 -3.608 -21.768 1.00 12.54 178 PHE A N 1
ATOM 1342 C CA . PHE A 1 178 ? 3.918 -2.568 -21.425 1.00 12.16 178 PHE A CA 1
ATOM 1343 C C . PHE A 1 178 ? 3.256 -2.146 -22.725 1.00 14.49 178 PHE A C 1
ATOM 1344 O O . PHE A 1 178 ? 3.597 -1.130 -23.293 1.00 16.96 178 PHE A O 1
ATOM 1352 N N . SER A 1 179 ? 2.407 -3.001 -23.244 1.00 13.16 179 SER A N 1
ATOM 1353 C CA . SER A 1 179 ? 1.701 -2.724 -24.496 1.00 14.63 179 SER A CA 1
ATOM 1354 C C . SER A 1 179 ? 0.261 -3.240 -24.306 1.00 12.67 179 SER A C 1
ATOM 1355 O O . SER A 1 179 ? -0.033 -4.099 -23.564 1.00 12.22 179 SER A O 1
ATOM 1358 N N . LEU A 1 180 ? -0.558 -2.701 -25.255 1.00 13.78 180 LEU A N 1
ATOM 1359 C CA . LEU A 1 180 ? -1.918 -3.118 -25.351 1.00 14.08 180 LEU A CA 1
ATOM 1360 C C . LEU A 1 180 ? -2.053 -4.637 -25.548 1.00 13.15 180 LEU A C 1
ATOM 1361 O O . LEU A 1 180 ? -2.772 -5.347 -24.956 1.00 15.71 180 LEU A O 1
ATOM 1366 N N . LYS A 1 181 ? -1.197 -5.117 -26.469 1.00 14.61 181 LYS A N 1
ATOM 1367 C CA . LYS A 1 181 ? -1.156 -6.541 -26.802 1.00 18.33 181 LYS A CA 1
ATOM 1368 C C . LYS A 1 181 ? -0.675 -7.448 -25.678 1.00 14.90 181 LYS A C 1
ATOM 1369 O O . LYS A 1 181 ? -1.158 -8.523 -25.425 1.00 18.56 181 LYS A O 1
ATOM 1375 N N . SER A 1 182 ? 0.318 -7.009 -24.927 1.00 13.50 182 SER A N 1
ATOM 1376 C CA . SER A 1 182 ? 1.097 -7.954 -24.116 1.00 12.07 182 SER A CA 1
ATOM 1377 C C . SER A 1 182 ? 1.061 -7.754 -22.643 1.00 11.65 182 SER A C 1
ATOM 1378 O O . SER A 1 182 ? 1.508 -8.633 -21.897 1.00 11.88 182 SER A O 1
ATOM 1381 N N . ARG A 1 183 ? 0.463 -6.638 -22.116 1.00 11.80 183 ARG A N 1
ATOM 1382 C CA . ARG A 1 183 ? 0.373 -6.576 -20.658 1.00 11.59 183 ARG A CA 1
ATOM 1383 C C . ARG A 1 183 ? -0.314 -7.755 -20.028 1.00 12.80 183 ARG A C 1
ATOM 1384 O O . ARG A 1 183 ? 0.085 -8.286 -19.011 1.00 13.21 183 ARG A O 1
ATOM 1392 N N . ALA A 1 184 ? -1.408 -8.177 -20.628 1.00 12.05 184 ALA A N 1
ATOM 1393 C CA . ALA A 1 184 ? -2.310 -9.188 -20.146 1.00 14.58 184 ALA A CA 1
ATOM 1394 C C . ALA A 1 184 ? -1.688 -10.564 -20.134 1.00 14.38 184 ALA A C 1
ATOM 1395 O O . ALA A 1 184 ? -2.359 -11.461 -19.605 1.00 17.81 184 ALA A O 1
ATOM 1397 N N . VAL A 1 185 ? -0.550 -10.731 -20.796 1.00 13.16 185 VAL A N 1
ATOM 1398 C CA . VAL A 1 185 ? 0.164 -12.009 -20.826 1.00 12.20 185 VAL A CA 1
ATOM 1399 C C . VAL A 1 185 ? 1.596 -11.861 -20.328 1.00 13.19 185 VAL A C 1
ATOM 1400 O O . VAL A 1 185 ? 2.428 -12.783 -20.591 1.00 14.27 185 VAL A O 1
ATOM 1404 N N . THR A 1 186 ? 1.955 -10.817 -19.580 1.00 12.42 186 THR A N 1
ATOM 1405 C CA . THR A 1 186 ? 3.280 -10.632 -19.062 1.00 12.81 186 THR A CA 1
ATOM 1406 C C . THR A 1 186 ? 3.195 -10.033 -17.657 1.00 11.92 186 THR A C 1
ATOM 1407 O O . THR A 1 186 ? 4.204 -9.476 -17.156 1.00 13.83 186 THR A O 1
ATOM 1411 N N A GLN A 1 187 ? 2.111 -10.234 -16.972 0.53 12.81 187 GLN A N 1
ATOM 1412 N N B GLN A 1 187 ? 2.122 -10.249 -16.954 0.47 12.69 187 GLN A N 1
ATOM 1413 C CA A GLN A 1 187 ? 2.019 -9.787 -15.560 0.53 12.92 187 GLN A CA 1
ATOM 1414 C CA B GLN A 1 187 ? 2.060 -9.819 -15.544 0.47 12.41 187 GLN A CA 1
ATOM 1415 C C A GLN A 1 187 ? 3.123 -10.436 -14.750 0.53 14.93 187 GLN A C 1
ATOM 1416 C C B GLN A 1 187 ? 3.131 -10.457 -14.735 0.47 14.54 187 GLN A C 1
ATOM 1417 O O A GLN A 1 187 ? 3.322 -11.675 -14.906 0.53 15.83 187 GLN A O 1
ATOM 1418 O O B GLN A 1 187 ? 3.315 -11.692 -14.876 0.47 14.76 187 GLN A O 1
ATOM 1429 N N . ASN A 1 188 ? 3.848 -9.711 -13.915 1.00 13.03 188 ASN A N 1
ATOM 1430 C CA . ASN A 1 188 ? 4.967 -10.244 -13.144 1.00 12.35 188 ASN A CA 1
ATOM 1431 C C . ASN A 1 188 ? 4.624 -10.470 -11.733 1.00 13.76 188 ASN A C 1
ATOM 1432 O O . ASN A 1 188 ? 3.473 -10.334 -11.250 1.00 13.10 188 ASN A O 1
ATOM 1437 N N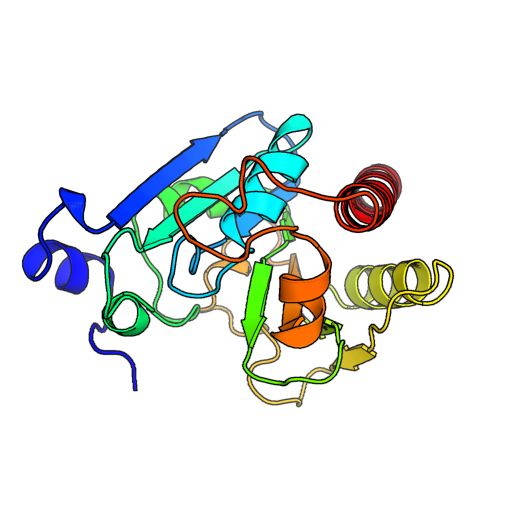 . GLU A 1 189 ? 5.635 -10.843 -10.941 1.00 13.80 189 GLU A N 1
ATOM 1438 C CA . GLU A 1 189 ? 5.404 -11.129 -9.569 1.00 13.83 189 GLU A CA 1
ATOM 1439 C C . GLU A 1 189 ? 4.877 -9.902 -8.776 1.00 12.64 189 GLU A C 1
ATOM 1440 O O . GLU A 1 189 ? 4.002 -10.016 -7.910 1.00 14.19 189 GLU A O 1
ATOM 1446 N N A ARG A 1 190 ? 5.357 -8.731 -9.156 0.42 12.50 190 ARG A N 1
ATOM 1447 N N B ARG A 1 190 ? 5.408 -8.713 -9.130 0.08 12.20 190 ARG A N 1
ATOM 1448 N N C ARG A 1 190 ? 5.370 -8.723 -9.158 0.50 12.80 190 ARG A N 1
ATOM 1449 C CA A ARG A 1 190 ? 4.886 -7.515 -8.509 0.42 11.86 190 ARG A CA 1
ATOM 1450 C CA B ARG A 1 190 ? 4.970 -7.394 -8.582 0.08 11.41 190 ARG A CA 1
ATOM 1451 C CA C ARG A 1 190 ? 4.907 -7.473 -8.522 0.50 12.53 190 ARG A CA 1
ATOM 1452 C C A ARG A 1 190 ? 3.396 -7.237 -8.772 0.42 11.60 190 ARG A C 1
ATOM 1453 C C B ARG A 1 190 ?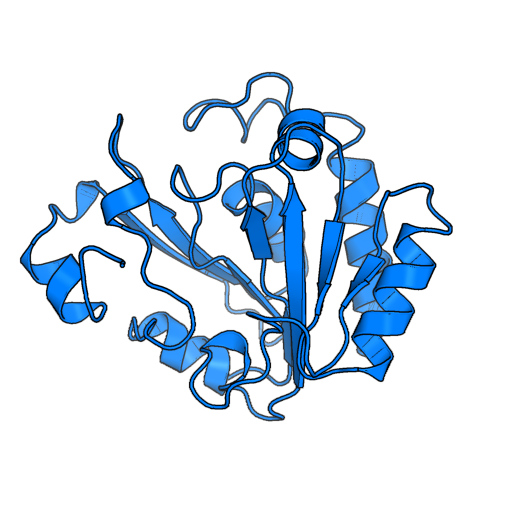 3.471 -7.137 -8.818 0.08 11.33 190 ARG A C 1
ATOM 1454 C C C ARG A 1 190 ? 3.402 -7.228 -8.780 0.50 11.85 190 ARG A C 1
ATOM 1455 O O A ARG A 1 190 ? 2.692 -6.777 -7.887 0.42 12.08 190 ARG A O 1
ATOM 1456 O O B ARG A 1 190 ? 2.800 -6.568 -7.955 0.08 11.36 190 ARG A O 1
ATOM 1457 O O C ARG A 1 190 ? 2.695 -6.801 -7.895 0.50 12.06 190 ARG A O 1
ATOM 1479 N N . PHE A 1 191 ? 2.967 -7.553 -9.982 1.00 10.96 191 PHE A N 1
ATOM 1480 C CA . PHE A 1 191 ? 1.516 -7.444 -10.308 1.00 10.84 191 PHE A CA 1
ATOM 1481 C C . PHE A 1 191 ? 0.687 -8.229 -9.304 1.00 13.19 191 PHE A C 1
ATOM 1482 O O . PHE A 1 191 ? -0.257 -7.712 -8.748 1.00 12.48 191 PHE A O 1
ATOM 1490 N N . TYR A 1 192 ? 1.056 -9.501 -9.115 1.00 12.28 192 TYR A N 1
ATOM 1491 C CA . TYR A 1 192 ? 0.298 -10.364 -8.227 1.00 13.96 192 TYR A CA 1
ATOM 1492 C C . TYR A 1 192 ? 0.448 -10.018 -6.803 1.00 13.49 192 TYR A C 1
ATOM 1493 O O . TYR A 1 192 ? -0.487 -10.123 -6.000 1.00 15.21 192 TYR A O 1
ATOM 1502 N N . GLU A 1 193 ? 1.638 -9.531 -6.419 1.00 14.17 193 GLU A N 1
ATOM 1503 C CA . GLU A 1 193 ? 1.808 -9.022 -5.063 1.00 14.46 193 GLU A CA 1
ATOM 1504 C C . GLU A 1 193 ? 0.897 -7.840 -4.742 1.00 14.97 193 GLU A C 1
ATOM 1505 O O . GLU A 1 193 ? 0.244 -7.798 -3.713 1.00 15.32 193 GLU A O 1
ATOM 1511 N N . PHE A 1 194 ? 0.814 -6.918 -5.699 1.00 13.88 194 PHE A N 1
ATOM 1512 C CA . PHE A 1 194 ? -0.084 -5.766 -5.557 1.00 13.33 194 PHE A CA 1
ATOM 1513 C C . PHE A 1 194 ? -1.560 -6.158 -5.545 1.00 13.06 194 PHE A C 1
ATOM 1514 O O . PHE A 1 194 ? -2.297 -5.728 -4.669 1.00 14.26 194 PHE A O 1
ATOM 1522 N N . THR A 1 195 ? -1.954 -6.971 -6.512 1.00 13.09 195 THR A N 1
ATOM 1523 C CA . THR A 1 195 ? -3.356 -7.378 -6.535 1.00 14.29 195 THR A CA 1
ATOM 1524 C C . THR A 1 195 ? -3.752 -8.176 -5.294 1.00 13.61 195 THR A C 1
ATOM 1525 O O . THR A 1 195 ? -4.890 -8.051 -4.884 1.00 15.86 195 THR A O 1
ATOM 1529 N N . GLU A 1 196 ? -2.876 -8.985 -4.738 1.00 15.44 196 GLU A N 1
ATOM 1530 C CA . GLU A 1 196 ? -3.125 -9.674 -3.518 1.00 16.63 196 GLU A CA 1
ATOM 1531 C C . GLU A 1 196 ? -3.329 -8.778 -2.299 1.00 16.38 196 GLU A C 1
ATOM 1532 O O . GLU A 1 196 ? -4.242 -9.009 -1.483 1.00 17.32 196 GLU A O 1
ATOM 1538 N N . VAL A 1 197 ? -2.548 -7.726 -2.219 1.00 16.78 197 VAL A N 1
ATOM 1539 C CA . VAL A 1 197 ? -2.746 -6.757 -1.167 1.00 16.61 197 VAL A CA 1
ATOM 1540 C C . VAL A 1 197 ? -4.180 -6.165 -1.377 1.00 16.10 197 VAL A C 1
ATOM 1541 O O . VAL A 1 197 ? -4.961 -5.918 -0.386 1.00 17.00 197 VAL A O 1
ATOM 1545 N N . MET A 1 198 ? -4.532 -5.906 -2.637 1.00 14.30 198 MET A N 1
ATOM 1546 C CA . MET A 1 198 ? -5.855 -5.397 -2.892 1.00 13.53 198 MET A CA 1
ATOM 1547 C C . MET A 1 198 ? -6.968 -6.360 -2.553 1.00 14.20 198 MET A C 1
ATOM 1548 O O . MET A 1 198 ? -7.971 -5.964 -1.897 1.00 15.63 198 MET A O 1
ATOM 1553 N N . PHE A 1 199 ? -6.776 -7.613 -2.879 1.00 14.06 199 PHE A N 1
ATOM 1554 C CA . PHE A 1 199 ? -7.824 -8.622 -2.512 1.00 14.75 199 PHE A CA 1
ATOM 1555 C C . PHE A 1 199 ? -7.941 -8.715 -0.987 1.00 14.64 199 PHE A C 1
ATOM 1556 O O . PHE A 1 199 ? -9.062 -8.810 -0.478 1.00 16.79 199 PHE A O 1
ATOM 1564 N N . ARG A 1 200 ? -6.835 -8.671 -0.285 1.00 15.39 200 ARG A N 1
ATOM 1565 C CA . ARG A 1 200 ? -6.919 -8.785 1.197 1.00 17.18 200 ARG A CA 1
ATOM 1566 C C . ARG A 1 200 ? -7.640 -7.599 1.790 1.00 17.66 200 ARG A C 1
ATOM 1567 O O . ARG A 1 200 ? -8.552 -7.749 2.684 1.00 19.61 200 ARG A O 1
ATOM 1575 N N . PHE A 1 201 ? -7.315 -6.410 1.273 1.00 17.76 201 PHE A N 1
ATOM 1576 C CA . PHE A 1 201 ? -7.990 -5.215 1.746 1.00 19.59 201 PHE A CA 1
ATOM 1577 C C . PHE A 1 201 ? -9.452 -5.249 1.441 1.00 18.44 201 PHE A C 1
ATOM 1578 O O . PHE A 1 201 ? -10.280 -4.909 2.338 1.00 19.37 201 PHE A O 1
ATOM 1586 N N . LEU A 1 202 ? -9.819 -5.608 0.269 1.00 17.55 202 LEU A N 1
ATOM 1587 C CA . LEU A 1 202 ? -11.188 -5.565 -0.154 1.00 18.04 202 LEU A CA 1
ATOM 1588 C C . LEU A 1 202 ? -12.035 -6.530 0.663 1.00 19.42 202 LEU A C 1
ATOM 1589 O O . LEU A 1 202 ? -13.130 -6.204 1.155 1.00 20.52 202 LEU A O 1
ATOM 1594 N N . LYS A 1 203 ? -11.533 -7.731 0.898 1.00 17.83 203 LYS A N 1
ATOM 1595 C CA . LYS A 1 203 ? -12.304 -8.711 1.674 1.00 20.24 203 LYS A CA 1
ATOM 1596 C C . LYS A 1 203 ? -12.452 -8.291 3.133 1.00 19.95 203 LYS A C 1
ATOM 1597 O O . LYS A 1 203 ? -13.533 -8.399 3.723 1.00 23.90 203 LYS A O 1
ATOM 1603 N N . ASN A 1 204 ? -11.470 -7.677 3.717 1.00 20.36 204 ASN A N 1
ATOM 1604 C CA . ASN A 1 204 ? -11.534 -7.326 5.138 1.00 24.51 204 ASN A CA 1
ATOM 1605 C C . ASN A 1 204 ? -12.329 -6.024 5.375 1.00 24.44 204 ASN A C 1
ATOM 1606 O O . ASN A 1 204 ? -12.985 -5.835 6.407 1.00 26.81 204 ASN A O 1
ATOM 1611 N N . SER A 1 205 ? -12.220 -5.098 4.427 1.00 22.63 205 SER A N 1
ATOM 1612 C CA . SER A 1 205 ? -12.776 -3.758 4.586 1.00 21.79 205 SER A CA 1
ATOM 1613 C C . SER A 1 205 ? -14.244 -3.662 4.286 1.00 20.68 205 SER A C 1
ATOM 1614 O O . SER A 1 205 ? -14.874 -2.684 4.753 1.00 22.90 205 SER A O 1
ATOM 1617 N N . TYR A 1 206 ? -14.748 -4.568 3.468 1.00 23.30 206 TYR A N 1
ATOM 1618 C CA . TYR A 1 206 ? -16.150 -4.552 3.067 1.00 21.45 206 TYR A CA 1
ATOM 1619 C C . TYR A 1 206 ? -16.900 -5.820 3.524 1.00 29.80 206 TYR A C 1
ATOM 1620 O O . TYR A 1 206 ? -17.611 -6.411 2.734 1.00 35.21 206 TYR A O 1
ATOM 1629 N N . LEU A 1 207 ? -16.841 -6.181 4.811 1.00 29.58 207 LEU A N 1
ATOM 1630 C CA . LEU A 1 207 ? -17.627 -7.352 5.289 1.00 33.97 207 LEU A CA 1
ATOM 1631 C C . LEU A 1 207 ? -19.129 -7.026 5.396 1.00 31.56 207 LEU A C 1
ATOM 1632 O O . LEU A 1 207 ? -19.473 -5.932 5.809 1.00 41.27 207 LEU A O 1
#